Protein 1BXO (pdb70)

Structure (mmCIF, N/CA/C/O backbone):
data_1BXO
#
_entry.id   1BXO
#
_cell.length_a   96.980
_cell.length_b   46.650
_cell.length_c   65.710
_cell.angle_alpha   90.00
_cell.angle_beta   115.57
_cell.angle_gamma   90.00
#
_symmetry.space_group_name_H-M   'C 1 2 1'
#
loop_
_entity.id
_entity.type
_entity.pdbx_description
1 polymer 'PROTEIN (PENICILLOPEPSIN)'
2 non-polymer alpha-D-mannopyranose
3 non-polymer 'SULFATE ION'
4 non-polymer 'METHYL CYCLO[(2S)-2-[[(1R)-1-(N-(L-N-(3-METHYLBUTANOYL)VALYL-L-ASPARTYL)AMINO)-3-METHYLBUTYL]HYDROXYPHOSPHINYLOXY]-3-(3-AMINOMETHYL)PHENYLPROPANOATE'
5 non-polymer GLYCEROL
6 water water
#
loop_
_atom_site.group_PDB
_atom_site.id
_atom_site.type_symbol
_atom_site.label_atom_id
_atom_site.label_alt_id
_atom_site.label_comp_id
_atom_site.label_asym_id
_atom_site.label_entity_id
_atom_site.label_seq_id
_atom_site.pdbx_PDB_ins_code
_atom_site.Cartn_x
_atom_site.Cartn_y
_atom_site.Cartn_z
_atom_site.occupancy
_atom_site.B_iso_or_equiv
_atom_site.auth_seq_id
_atom_site.auth_comp_id
_atom_site.auth_asym_id
_atom_site.auth_atom_id
_atom_site.pdbx_PDB_model_num
ATOM 1 N N A ALA A 1 1 ? 37.571 31.701 0.575 0.51 12.93 1 ALA A N 1
ATOM 2 N N B ALA A 1 1 ? 38.430 24.822 0.206 0.49 23.76 1 ALA A N 1
ATOM 3 C CA A ALA A 1 1 ? 36.928 31.049 1.825 0.51 12.11 1 ALA A CA 1
ATOM 4 C CA B ALA A 1 1 ? 37.122 25.478 0.073 0.49 15.81 1 ALA A CA 1
ATOM 5 C C A ALA A 1 1 ? 36.358 29.677 1.424 0.51 11.89 1 ALA A C 1
ATOM 6 C C B ALA A 1 1 ? 36.585 26.290 1.256 0.49 16.91 1 ALA A C 1
ATOM 7 O O A ALA A 1 1 ? 36.173 29.436 0.207 0.51 15.02 1 ALA A O 1
ATOM 8 O O B ALA A 1 1 ? 36.878 26.089 2.459 0.49 20.20 1 ALA A O 1
ATOM 25 N N A ALA A 1 2 ? 36.119 28.844 2.385 0.51 11.47 2 ALA A N 1
ATOM 26 N N B ALA A 1 2 ? 35.819 27.381 0.954 0.49 13.16 2 ALA A N 1
ATOM 27 C CA A ALA A 1 2 ? 35.645 27.496 2.174 0.51 12.36 2 ALA A CA 1
ATOM 28 C CA B ALA A 1 2 ? 35.225 28.231 1.911 0.49 13.35 2 ALA A CA 1
ATOM 29 C C A ALA A 1 2 ? 34.121 27.488 2.441 0.51 11.44 2 ALA A C 1
ATOM 30 C C B ALA A 1 2 ? 33.839 27.726 2.309 0.49 12.87 2 ALA A C 1
ATOM 31 O O A ALA A 1 2 ? 33.534 28.163 3.266 0.51 12.13 2 ALA A O 1
ATOM 32 O O B ALA A 1 2 ? 33.215 28.327 3.208 0.49 14.03 2 ALA A O 1
ATOM 45 N N . SER A 1 3 ? 33.400 26.636 1.690 1.00 11.95 3 SER A N 1
ATOM 46 C CA . SER A 1 3 ? 32.040 26.144 1.992 1.00 10.82 3 SER A CA 1
ATOM 47 C C . SER A 1 3 ? 31.848 24.805 1.309 1.00 10.52 3 SER A C 1
ATOM 48 O O . SER A 1 3 ? 32.655 24.430 0.438 1.00 11.84 3 SER A O 1
ATOM 55 N N . GLY A 1 4 ? 30.834 24.079 1.676 1.00 10.49 4 GLY A N 1
ATOM 56 C CA . GLY A 1 4 ? 30.512 22.834 0.974 1.00 10.89 4 GLY A CA 1
ATOM 57 C C . GLY A 1 4 ? 29.176 22.263 1.396 1.00 10.26 4 GLY A C 1
ATOM 58 O O . GLY A 1 4 ? 28.605 22.690 2.405 1.00 11.44 4 GLY A O 1
ATOM 62 N N . VAL A 1 5 ? 28.710 21.319 0.615 1.00 11.16 5 VAL A N 1
ATOM 63 C CA . VAL A 1 5 ? 27.479 20.571 0.867 1.00 11.16 5 VAL A CA 1
ATOM 64 C C . VAL A 1 5 ? 27.829 19.129 1.037 1.00 11.15 5 VAL A C 1
ATOM 65 O O . VAL A 1 5 ? 28.385 18.482 0.133 1.00 12.40 5 VAL A O 1
ATOM 78 N N . ALA A 1 6 ? 27.541 18.594 2.223 1.00 11.07 6 ALA A N 1
ATOM 79 C CA . ALA A 1 6 ? 27.673 17.139 2.521 1.00 11.88 6 ALA A CA 1
ATOM 80 C C . ALA A 1 6 ? 26.268 16.510 2.447 1.00 11.65 6 ALA A C 1
ATOM 81 O O . ALA A 1 6 ? 25.348 16.992 3.080 1.00 15.46 6 ALA A O 1
ATOM 88 N N . THR A 1 7 ? 26.148 15.452 1.717 1.00 10.78 7 THR A N 1
ATOM 89 C CA . THR A 1 7 ? 24.840 14.800 1.548 1.00 11.00 7 THR A CA 1
ATOM 90 C C . THR A 1 7 ? 24.630 13.731 2.590 1.00 11.62 7 THR A C 1
ATOM 91 O O . THR A 1 7 ? 25.491 12.795 2.659 1.00 14.35 7 THR A O 1
ATOM 101 N N . ASN A 1 8 ? 23.502 13.773 3.284 1.00 11.01 8 ASN A N 1
ATOM 102 C CA . ASN A 1 8 ? 23.142 12.749 4.254 1.00 11.73 8 ASN A CA 1
ATOM 103 C C . ASN A 1 8 ? 22.057 11.854 3.680 1.00 11.42 8 ASN A C 1
ATOM 104 O O . ASN A 1 8 ? 21.291 12.219 2.777 1.00 11.96 8 ASN A O 1
ATOM 115 N N . THR A 1 9 ? 21.986 10.625 4.252 1.00 11.59 9 THR A N 1
ATOM 116 C CA . THR A 1 9 ? 20.953 9.662 3.833 1.00 11.60 9 THR A CA 1
ATOM 117 C C . THR A 1 9 ? 20.431 8.962 5.091 1.00 10.49 9 THR A C 1
ATOM 118 O O . THR A 1 9 ? 21.255 8.439 5.900 1.00 11.42 9 THR A O 1
ATOM 137 N N . PRO A 1 10 ? 19.112 8.885 5.296 1.00 10.13 10 PRO A N 1
ATOM 138 C CA . PRO A 1 10 ? 18.569 8.131 6.435 1.00 10.16 10 PRO A CA 1
ATOM 139 C C . PRO A 1 10 ? 18.742 6.644 6.214 1.00 10.55 10 PRO A C 1
ATOM 140 O O . PRO A 1 10 ? 18.567 6.159 5.086 1.00 11.96 10 PRO A O 1
ATOM 151 N N . THR A 1 11 ? 18.964 5.897 7.297 1.00 10.92 11 THR A N 1
ATOM 152 C CA . THR A 1 11 ? 18.833 4.430 7.305 1.00 11.54 11 THR A CA 1
ATOM 153 C C . THR A 1 11 ? 17.390 4.035 7.360 1.00 11.69 11 THR A C 1
ATOM 154 O O . THR A 1 11 ? 16.477 4.876 7.359 1.00 11.66 11 THR A O 1
ATOM 165 N N . ALA A 1 12 ? 17.074 2.708 7.469 1.00 13.33 12 ALA A N 1
ATOM 166 C CA . ALA A 1 12 ? 15.690 2.293 7.497 1.00 15.10 12 ALA A CA 1
ATOM 167 C C . ALA A 1 12 ? 14.934 3.014 8.661 1.00 13.30 12 ALA A C 1
ATOM 168 O O . ALA A 1 12 ? 15.464 3.169 9.780 1.00 14.02 12 ALA A O 1
ATOM 175 N N . ASN A 1 13 ? 13.729 3.448 8.379 1.00 14.32 13 ASN A N 1
ATOM 176 C CA . ASN A 1 13 ? 12.870 4.167 9.258 1.00 15.07 13 ASN A CA 1
ATOM 177 C C . ASN A 1 13 ? 13.448 5.486 9.730 1.00 13.15 13 ASN A C 1
ATOM 178 O O . ASN A 1 13 ? 12.899 6.135 10.659 1.00 15.70 13 ASN A O 1
ATOM 189 N N . ASP A 1 14 ? 14.499 6.018 9.075 1.00 11.05 14 ASP A N 1
ATOM 190 C CA . ASP A 1 14 ? 15.165 7.233 9.514 1.00 10.63 14 ASP A CA 1
ATOM 191 C C . ASP A 1 14 ? 15.690 7.089 10.967 1.00 10.11 14 ASP A C 1
ATOM 192 O O . ASP A 1 14 ? 15.720 8.034 11.752 1.00 10.65 14 ASP A O 1
ATOM 201 N N . GLU A 1 15 ? 16.244 5.900 11.265 1.00 10.71 15 GLU A N 1
ATOM 202 C CA . GLU A 1 15 ? 16.810 5.683 12.610 1.00 10.44 15 GLU A CA 1
ATOM 203 C C . GLU A 1 15 ? 18.029 6.564 12.880 1.00 10.21 15 GLU A C 1
ATOM 204 O O . GLU A 1 15 ? 18.234 7.084 13.987 1.00 10.54 15 GLU A O 1
ATOM 216 N N . GLU A 1 16 ? 18.870 6.684 11.849 1.00 10.24 16 GLU A N 1
ATOM 217 C CA . GLU A 1 16 ? 20.051 7.523 11.902 1.00 10.92 16 GLU A CA 1
ATOM 218 C C . GLU A 1 16 ? 20.277 8.070 10.473 1.00 10.02 16 GLU A C 1
ATOM 219 O O . GLU A 1 16 ? 19.699 7.539 9.507 1.00 11.22 16 GLU A O 1
ATOM 240 N N . TYR A 1 17 ? 21.134 9.051 10.374 1.00 10.34 17 TYR A N 1
ATOM 241 C CA . TYR A 1 17 ? 21.503 9.677 9.099 1.00 11.11 17 TYR A CA 1
ATOM 242 C C . TYR A 1 17 ? 23.019 9.525 8.897 1.00 12.54 17 TYR A C 1
ATOM 243 O O . TYR A 1 17 ? 23.785 9.757 9.846 1.00 15.20 17 TYR A O 1
ATOM 261 N N . ILE A 1 18 ? 23.408 9.108 7.734 1.00 11.48 18 ILE A N 1
ATOM 262 C CA . ILE A 1 18 ? 24.809 8.787 7.408 1.00 11.68 18 ILE A CA 1
ATOM 263 C C . ILE A 1 18 ? 25.327 9.712 6.302 1.00 10.33 18 ILE A C 1
ATOM 264 O O . ILE A 1 18 ? 24.600 9.988 5.321 1.00 11.37 18 ILE A O 1
ATOM 280 N N . THR A 1 19 ? 26.570 10.142 6.452 1.00 10.14 19 THR A N 1
ATOM 281 C CA . THR A 1 19 ? 27.218 11.090 5.551 1.00 10.09 19 THR A CA 1
ATOM 282 C C . THR A 1 19 ? 28.640 10.596 5.308 1.00 9.73 19 THR A C 1
ATOM 283 O O . THR A 1 19 ? 29.349 10.274 6.274 1.00 10.28 19 THR A O 1
ATOM 294 N N . PRO A 1 20 ? 29.139 10.578 4.045 1.00 9.84 20 PRO A N 1
ATOM 295 C CA . PRO A 1 20 ? 30.517 10.101 3.802 1.00 9.89 20 PRO A CA 1
ATOM 296 C C . PRO A 1 20 ? 31.541 11.154 4.204 1.00 9.81 20 PRO A C 1
ATOM 297 O O . PRO A 1 20 ? 31.348 12.377 4.007 1.00 11.12 20 PRO A O 1
ATOM 308 N N . VAL A 1 21 ? 32.686 10.683 4.713 1.00 9.20 21 VAL A N 1
ATOM 309 C CA . VAL A 1 21 ? 33.803 11.510 5.185 1.00 9.69 21 VAL A CA 1
ATOM 310 C C . VAL A 1 21 ? 35.089 10.807 4.750 1.00 9.54 21 VAL A C 1
ATOM 311 O O . VAL A 1 21 ? 35.2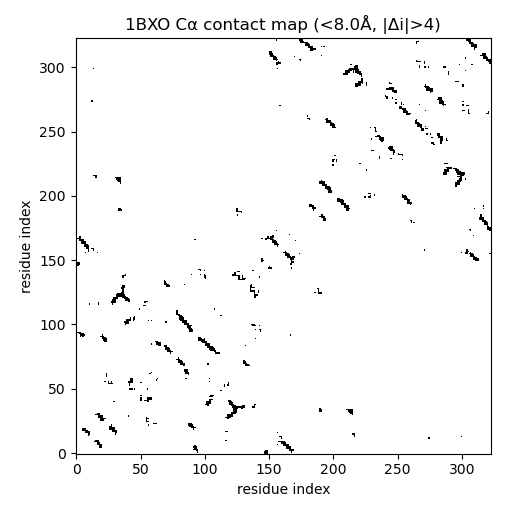33 9.595 4.994 1.00 10.06 21 VAL A O 1
ATOM 324 N N . THR A 1 22 ? 36.015 11.551 4.132 1.00 9.66 22 THR A N 1
ATOM 325 C CA . THR A 1 22 ? 37.285 10.935 3.710 1.00 9.49 22 THR A CA 1
ATOM 326 C C . THR A 1 22 ? 38.367 11.267 4.697 1.00 10.11 22 THR A C 1
ATOM 327 O O . THR A 1 22 ? 38.656 12.459 4.926 1.00 11.70 22 THR A O 1
ATOM 338 N N . ILE A 1 23 ? 38.989 10.233 5.265 1.00 10.55 23 ILE A N 1
ATOM 339 C CA . ILE A 1 23 ? 40.033 10.390 6.320 1.00 11.21 23 ILE A CA 1
ATOM 340 C C . ILE A 1 23 ? 41.287 9.714 5.839 1.00 13.33 23 ILE A C 1
ATOM 341 O O . ILE A 1 23 ? 41.302 8.506 5.585 1.00 14.33 23 ILE A O 1
ATOM 364 N N . GLY A 1 24 ? 42.342 10.504 5.645 1.00 16.18 24 GLY A N 1
ATOM 365 C CA . GLY A 1 24 ? 43.595 9.916 5.144 1.00 20.85 24 GLY A CA 1
ATOM 366 C C . GLY A 1 24 ? 43.374 9.167 3.862 1.00 20.83 24 GLY A C 1
ATOM 367 O O . GLY A 1 24 ? 43.955 8.078 3.659 1.00 23.22 24 GLY A O 1
ATOM 371 N N . GLY A 1 25 ? 42.495 9.662 3.007 1.00 18.74 25 GLY A N 1
ATOM 372 C CA . GLY A 1 25 ? 42.224 8.933 1.780 1.00 20.27 25 GLY A CA 1
ATOM 373 C C . GLY A 1 25 ? 41.207 7.824 1.759 1.00 15.24 25 GLY A C 1
ATOM 374 O O . GLY A 1 25 ? 40.839 7.382 0.658 1.00 17.24 25 GLY A O 1
ATOM 378 N N . THR A 1 26 ? 40.706 7.345 2.898 1.00 13.50 26 THR A N 1
ATOM 379 C CA . THR A 1 26 ? 39.671 6.278 2.998 1.00 12.27 26 THR A CA 1
ATOM 380 C C . THR A 1 26 ? 38.334 6.903 3.302 1.00 10.53 26 THR A C 1
ATOM 381 O O . THR A 1 26 ? 38.229 7.670 4.307 1.00 11.65 26 THR A O 1
ATOM 392 N N . THR A 1 27 ? 37.278 6.575 2.560 1.00 9.68 27 THR A N 1
ATOM 393 C CA . THR A 1 27 ? 35.967 7.138 2.833 1.00 9.20 27 THR A CA 1
ATOM 394 C C . THR A 1 27 ? 35.177 6.201 3.782 1.00 9.32 27 THR A C 1
ATOM 395 O O . THR A 1 27 ? 35.009 4.998 3.518 1.00 10.50 27 THR A O 1
ATOM 406 N N . LEU A 1 28 ? 34.669 6.791 4.879 1.00 9.23 28 LEU A N 1
ATOM 407 C CA . LEU A 1 28 ? 33.849 6.137 5.895 1.00 9.44 28 LEU A CA 1
ATOM 408 C C . LEU A 1 28 ? 32.472 6.790 5.898 1.00 9.44 28 LEU A C 1
ATOM 409 O O . LEU A 1 28 ? 32.351 7.986 5.653 1.00 10.84 28 LEU A O 1
ATOM 438 N N . ASN A 1 29 ? 31.436 6.000 6.260 1.00 9.50 29 ASN A N 1
ATOM 439 C CA . ASN A 1 29 ? 30.097 6.523 6.387 1.00 9.57 29 ASN A CA 1
ATOM 440 C C . ASN A 1 29 ? 29.826 6.855 7.865 1.00 9.11 29 ASN A C 1
ATOM 441 O O . ASN A 1 29 ? 29.663 5.913 8.673 1.00 10.86 29 ASN A O 1
ATOM 452 N N . LEU A 1 30 ? 29.773 8.116 8.242 1.00 9.28 30 LEU A N 1
ATOM 453 C CA . LEU A 1 30 ? 29.693 8.526 9.651 1.00 8.98 30 LEU A CA 1
ATOM 454 C C . LEU A 1 30 ? 28.319 9.122 9.964 1.00 9.11 30 LEU A C 1
ATOM 455 O O . LEU A 1 30 ? 27.628 9.728 9.139 1.00 10.03 30 LEU A O 1
ATOM 471 N N . ASN A 1 31 ? 27.940 9.022 11.257 1.00 9.16 31 ASN A N 1
ATOM 472 C CA . ASN A 1 31 ? 26.740 9.610 11.809 1.00 9.12 31 ASN A CA 1
ATOM 473 C C . ASN A 1 31 ? 27.066 11.002 12.352 1.00 8.83 31 ASN A C 1
ATOM 474 O O . ASN A 1 31 ? 27.793 11.113 13.374 1.00 9.93 31 ASN A O 1
ATOM 485 N N . PHE A 1 32 ? 26.633 12.081 11.686 1.00 9.24 32 PHE A N 1
ATOM 486 C CA . PHE A 1 32 ? 26.888 13.440 12.118 1.00 9.10 32 PHE A CA 1
ATOM 487 C C . PHE A 1 32 ? 25.989 13.780 13.310 1.00 9.27 32 PHE A C 1
ATOM 488 O O . PHE A 1 32 ? 24.746 13.644 13.208 1.00 10.14 32 PHE A O 1
ATOM 505 N N . ASP A 1 33 ? 26.605 14.208 14.416 1.00 8.86 33 ASP A N 1
ATOM 506 C CA . ASP A 1 33 ? 25.880 14.224 15.692 1.00 8.42 33 ASP A CA 1
ATOM 507 C C . ASP A 1 33 ? 26.075 15.589 16.407 1.00 8.13 33 ASP A C 1
ATOM 508 O O . ASP A 1 33 ? 27.120 15.806 17.045 1.00 8.63 33 ASP A O 1
ATOM 517 N N . THR A 1 34 ? 25.064 16.466 16.327 1.00 8.35 34 THR A N 1
ATOM 518 C CA . THR A 1 34 ? 25.147 17.770 17.022 1.00 8.28 34 THR A CA 1
ATOM 519 C C . THR A 1 34 ? 25.011 17.663 18.546 1.00 8.59 34 THR A C 1
ATOM 520 O O . THR A 1 34 ? 25.173 18.709 19.217 1.00 9.00 34 THR A O 1
ATOM 531 N N . GLY A 1 35 ? 24.771 16.459 19.087 1.00 8.44 35 GLY A N 1
ATOM 532 C CA . GLY A 1 35 ? 24.730 16.202 20.510 1.00 8.79 35 GLY A CA 1
ATOM 533 C C . GLY A 1 35 ? 26.025 15.705 21.158 1.00 8.52 35 GLY A C 1
ATOM 534 O O . GLY A 1 35 ? 26.023 15.445 22.374 1.00 9.63 35 GLY A O 1
ATOM 538 N N . SER A 1 36 ? 27.123 15.554 20.389 1.00 8.50 36 SER A N 1
ATOM 539 C CA . SER A 1 36 ? 28.384 15.164 20.992 1.00 8.51 36 SER A CA 1
ATOM 540 C C . SER A 1 36 ? 29.505 15.804 20.188 1.00 8.14 36 SER A C 1
ATOM 541 O O . SER A 1 36 ? 29.301 16.388 19.114 1.00 8.62 36 SER A O 1
ATOM 549 N N . ALA A 1 37 ? 30.753 15.723 20.711 1.00 8.40 37 ALA A N 1
ATOM 550 C CA . ALA A 1 37 ? 31.879 16.489 20.170 1.00 8.52 37 ALA A CA 1
ATOM 551 C C . ALA A 1 37 ? 33.094 15.626 19.828 1.00 8.27 37 ALA A C 1
ATOM 552 O O . ALA A 1 37 ? 34.208 16.166 19.731 1.00 9.27 37 ALA A O 1
ATOM 559 N N . ASP A 1 38 ? 32.894 14.342 19.583 1.00 8.87 38 ASP A N 1
ATOM 560 C CA . ASP A 1 38 ? 33.971 13.421 19.235 1.00 8.91 38 ASP A CA 1
ATOM 561 C C . ASP A 1 38 ? 33.819 12.920 17.792 1.00 8.77 38 ASP A C 1
ATOM 562 O O . ASP A 1 38 ? 32.687 12.544 17.390 1.00 9.72 38 ASP A O 1
ATOM 571 N N . LEU A 1 39 ? 34.897 12.899 17.049 1.00 9.04 39 LEU A N 1
ATOM 572 C CA . LEU A 1 39 ? 34.998 12.284 15.720 1.00 8.82 39 LEU A CA 1
ATOM 573 C C . LEU A 1 39 ? 35.739 10.960 15.961 1.00 8.43 39 LEU A C 1
ATOM 574 O O . LEU A 1 39 ? 36.957 10.962 16.157 1.00 9.44 39 LEU A O 1
ATOM 590 N N . TRP A 1 40 ? 34.966 9.874 16.019 1.00 8.62 40 TRP A N 1
ATOM 591 C CA . TRP A 1 40 ? 35.556 8.560 16.276 1.00 8.77 40 TRP A CA 1
ATOM 592 C C . TRP A 1 40 ? 35.165 7.610 15.159 1.00 8.58 40 TRP A C 1
ATOM 593 O O . TRP A 1 40 ? 34.074 7.721 14.554 1.00 9.21 40 TRP A O 1
ATOM 614 N N . VAL A 1 41 ? 36.082 6.670 14.873 1.00 8.71 41 VAL A N 1
ATOM 615 C CA . VAL A 1 41 ? 35.962 5.779 13.725 1.00 8.99 41 VAL A CA 1
ATOM 616 C C . VAL A 1 41 ? 36.301 4.349 14.090 1.00 8.81 41 VAL A C 1
ATOM 617 O O . VAL A 1 41 ? 37.209 4.048 14.878 1.00 9.34 41 VAL A O 1
ATOM 630 N N . PHE A 1 42 ? 35.581 3.409 13.428 1.00 9.30 42 PHE A N 1
ATOM 631 C CA . PHE A 1 42 ? 36.051 2.027 13.400 1.00 9.45 42 PHE A CA 1
ATOM 632 C C . PHE A 1 42 ? 37.464 2.019 12.831 1.00 9.62 42 PHE A C 1
ATOM 633 O O . PHE A 1 42 ? 37.767 2.787 11.880 1.00 10.41 42 PHE A O 1
ATOM 650 N N . SER A 1 43 ? 38.342 1.166 13.382 1.00 10.05 43 SER A N 1
ATOM 651 C CA . SER A 1 43 ? 39.770 1.198 12.999 1.00 10.36 43 SER A CA 1
ATOM 652 C C . SER A 1 43 ? 40.362 -0.196 12.971 1.00 10.25 43 SER A C 1
ATOM 653 O O . SER A 1 43 ? 39.759 -1.168 13.481 1.00 10.87 43 SER A O 1
ATOM 661 N N . THR A 1 44 ? 41.569 -0.281 12.457 1.00 10.56 44 THR A N 1
ATOM 662 C CA . THR A 1 44 ? 42.364 -1.512 12.454 1.00 11.75 44 THR A CA 1
ATOM 663 C C . THR A 1 44 ? 42.854 -1.926 13.845 1.00 11.27 44 THR A C 1
ATOM 664 O O . THR A 1 44 ? 43.451 -3.031 13.969 1.00 12.55 44 THR A O 1
ATOM 675 N N . GLU A 1 45 ? 42.627 -1.189 14.868 1.00 10.50 45 GLU A N 1
ATOM 676 C CA . GLU A 1 45 ? 42.889 -1.520 16.263 1.00 10.57 45 GLU A CA 1
ATOM 677 C C . GLU A 1 45 ? 41.766 -2.292 16.893 1.00 10.26 45 GLU A C 1
ATOM 678 O O . GLU A 1 45 ? 41.940 -2.812 18.022 1.00 12.28 45 GLU A O 1
ATOM 690 N N . LEU A 1 46 ? 40.601 -2.422 16.238 1.00 10.29 46 LEU A N 1
ATOM 691 C CA . LEU A 1 46 ? 39.518 -3.301 16.696 1.00 10.53 46 LEU A CA 1
ATOM 692 C C . LEU A 1 46 ? 39.908 -4.793 16.385 1.00 12.03 46 LEU A C 1
ATOM 693 O O . LEU A 1 46 ? 40.613 -5.029 15.364 1.00 12.29 46 LEU A O 1
ATOM 709 N N . PRO A 1 47 ? 39.360 -5.723 17.102 1.00 12.98 47 PRO A N 1
ATOM 710 C CA . PRO A 1 47 ? 39.468 -7.134 16.649 1.00 14.83 47 PRO A CA 1
ATOM 711 C C . PRO A 1 47 ? 38.933 -7.270 15.232 1.00 13.63 47 PRO A C 1
ATOM 712 O O . PRO A 1 47 ? 37.953 -6.604 14.829 1.00 12.81 47 PRO A O 1
ATOM 723 N N . ALA A 1 48 ? 39.561 -8.149 14.431 1.00 14.59 48 ALA A N 1
ATOM 724 C CA . ALA A 1 48 ? 39.187 -8.323 13.062 1.00 15.42 48 ALA A CA 1
ATOM 725 C C . ALA A 1 48 ? 37.694 -8.642 12.868 1.00 13.56 48 ALA A C 1
ATOM 726 O O . ALA A 1 48 ? 37.032 -8.162 11.953 1.00 14.68 48 ALA A O 1
ATOM 733 N N . SER A 1 49 ? 37.130 -9.441 13.795 1.00 13.99 49 SER A N 1
ATOM 734 C CA . SER A 1 49 ? 35.724 -9.812 13.636 1.00 14.75 49 SER A CA 1
ATOM 735 C C . SER A 1 49 ? 34.794 -8.604 13.725 1.00 14.78 49 SER A C 1
ATOM 736 O O . SER A 1 49 ? 33.683 -8.619 13.180 1.00 16.73 49 SER A O 1
ATOM 744 N N . GLN A 1 50 ? 35.203 -7.564 14.478 1.00 12.90 50 GLN A N 1
ATOM 745 C CA . GLN A 1 50 ? 34.393 -6.343 14.645 1.00 13.10 50 GLN A CA 1
ATOM 746 C C . GLN A 1 50 ? 34.581 -5.370 13.506 1.00 13.60 50 GLN A C 1
ATOM 747 O O . GLN A 1 50 ? 33.763 -4.469 13.343 1.00 15.35 50 GLN A O 1
ATOM 761 N N . GLN A 1 51 ? 35.589 -5.505 12.679 1.00 13.63 51 GLN A N 1
ATOM 762 C CA . GLN A 1 51 ? 35.860 -4.717 11.489 1.00 13.93 51 GLN A CA 1
ATOM 763 C C . GLN A 1 51 ? 34.908 -5.133 10.346 1.00 14.88 51 GLN A C 1
ATOM 764 O O . GLN A 1 51 ? 34.663 -4.368 9.426 1.00 15.36 51 GLN A O 1
ATOM 778 N N . SER A 1 52 ? 34.489 -6.382 10.331 1.00 17.87 52 SER A N 1
ATOM 779 C CA . SER A 1 52 ? 33.645 -6.913 9.211 1.00 20.14 52 SER A CA 1
ATOM 780 C C . SER A 1 52 ? 32.383 -6.106 9.049 1.00 19.96 52 SER A C 1
ATOM 781 O O . SER A 1 52 ? 31.696 -5.693 9.995 1.00 19.92 52 SER A O 1
ATOM 794 N N . GLY A 1 53 ? 31.999 -5.821 7.813 1.00 20.15 53 GLY A N 1
ATOM 795 C CA . GLY A 1 53 ? 30.813 -5.020 7.454 1.00 21.37 53 GLY A CA 1
ATOM 796 C C . GLY A 1 53 ? 31.040 -3.524 7.526 1.00 18.20 53 GLY A C 1
ATOM 797 O O . GLY A 1 53 ? 30.097 -2.774 7.291 1.00 21.29 53 GLY A O 1
ATOM 801 N N . HIS A 1 54 ? 32.302 -3.096 7.806 1.00 14.51 54 HIS A N 1
ATOM 802 C CA . HIS A 1 54 ? 32.632 -1.671 7.922 1.00 12.48 54 HIS A CA 1
ATOM 803 C C . HIS A 1 54 ? 33.741 -1.288 6.997 1.00 12.09 54 HIS A C 1
ATOM 804 O O . HIS A 1 54 ? 34.627 -2.103 6.654 1.00 14.53 54 HIS A O 1
ATOM 818 N N . SER A 1 55 ? 33.800 0.012 6.677 1.00 11.67 55 SER A N 1
ATOM 819 C CA . SER A 1 55 ? 35.032 0.644 6.245 1.00 11.23 55 SER A CA 1
ATOM 820 C C . SER A 1 55 ? 35.774 1.070 7.519 1.00 10.90 55 SER A C 1
ATOM 821 O O . SER A 1 55 ? 35.137 1.545 8.475 1.00 12.32 55 SER A O 1
ATOM 829 N N . VAL A 1 56 ? 37.088 0.902 7.520 1.00 11.63 56 VAL A N 1
ATOM 830 C CA . VAL A 1 56 ? 37.859 1.148 8.745 1.00 11.72 56 VAL A CA 1
ATOM 831 C C . VAL A 1 56 ? 39.042 2.069 8.438 1.00 11.06 56 VAL A C 1
ATOM 832 O O . VAL A 1 56 ? 39.677 2.055 7.373 1.00 13.17 56 VAL A O 1
ATOM 845 N N . TYR A 1 57 ? 39.374 2.872 9.448 1.00 10.87 57 TYR A N 1
ATOM 846 C CA . TYR A 1 57 ? 40.538 3.739 9.433 1.00 10.50 57 TYR A CA 1
ATOM 847 C C . TYR A 1 57 ? 41.787 2.942 9.804 1.00 10.53 57 TYR A C 1
ATOM 848 O O . TYR A 1 57 ? 41.805 2.231 10.813 1.00 11.49 57 TYR A O 1
ATOM 866 N N . ASN A 1 58 ? 42.875 3.089 9.003 1.00 11.85 58 ASN A N 1
ATOM 867 C CA . ASN A 1 58 ? 44.184 2.509 9.266 1.00 13.49 58 ASN A CA 1
ATOM 868 C C . ASN A 1 58 ? 45.121 3.634 9.618 1.00 13.02 58 ASN A C 1
ATOM 869 O O . ASN A 1 58 ? 45.718 4.270 8.769 1.00 15.27 58 ASN A O 1
ATOM 880 N N . PRO A 1 59 ? 45.326 3.868 10.921 1.00 13.56 59 PRO A N 1
ATOM 881 C CA . PRO A 1 59 ? 46.143 5.008 11.328 1.00 14.39 59 PRO A CA 1
ATOM 882 C C . PRO A 1 59 ? 47.574 4.880 10.900 1.00 15.62 59 PRO A C 1
ATOM 883 O O . PRO A 1 59 ? 48.291 5.922 10.755 1.00 17.53 59 PRO A O 1
ATOM 894 N N . SER A 1 60 ? 48.127 3.670 10.764 1.00 17.51 60 SER A N 1
ATOM 895 C CA . SER A 1 60 ? 49.508 3.432 10.464 1.00 20.79 60 SER A CA 1
ATOM 896 C C . SER A 1 60 ? 49.844 4.071 9.106 1.00 19.34 60 SER A C 1
ATOM 897 O O . SER A 1 60 ? 50.998 4.487 8.860 1.00 28.18 60 SER A O 1
ATOM 910 N N . ALA A 1 61 ? 48.858 4.083 8.177 1.00 19.66 61 ALA A N 1
ATOM 911 C CA . ALA A 1 61 ? 49.131 4.553 6.865 1.00 22.22 61 ALA A CA 1
ATOM 912 C C . ALA A 1 61 ? 49.341 6.015 6.746 1.00 22.19 61 ALA A C 1
ATOM 913 O O . ALA A 1 61 ? 50.238 6.466 6.002 1.00 25.27 61 ALA A O 1
ATOM 920 N N . THR A 1 62 ? 48.517 6.833 7.442 1.00 18.20 62 THR A N 1
ATOM 921 C CA . THR A 1 62 ? 48.550 8.284 7.261 1.00 16.83 62 THR A CA 1
ATOM 922 C C . THR A 1 62 ? 48.425 9.135 8.555 1.00 14.90 62 THR A C 1
ATOM 923 O O . THR A 1 62 ? 48.580 10.338 8.442 1.00 16.72 62 THR A O 1
ATOM 934 N N . GLY A 1 63 ? 48.149 8.592 9.650 1.00 14.26 63 GLY A N 1
ATOM 935 C CA . GLY A 1 63 ? 47.885 9.332 10.851 1.00 14.49 63 GLY A CA 1
ATOM 936 C C . GLY A 1 63 ? 49.138 9.621 11.627 1.00 12.94 63 GLY A C 1
ATOM 937 O O . GLY A 1 63 ? 50.156 8.907 11.561 1.00 16.42 63 GLY A O 1
ATOM 941 N N . LYS A 1 64 ? 49.096 10.653 12.462 1.00 12.09 64 LYS A N 1
ATOM 942 C CA . LYS A 1 64 ? 50.190 11.023 13.406 1.00 12.98 64 LYS 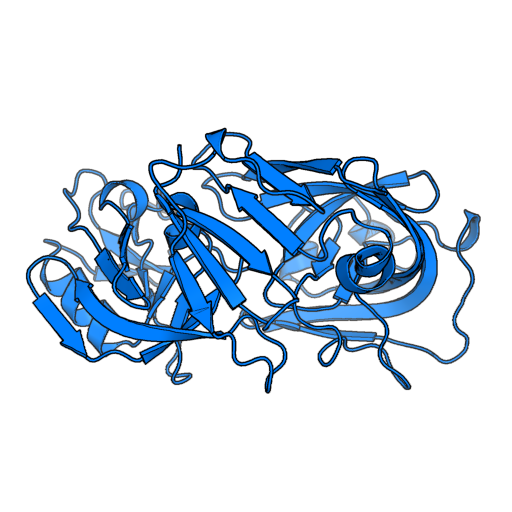A CA 1
ATOM 943 C C . LYS A 1 64 ? 49.641 10.899 14.827 1.00 12.77 64 LYS A C 1
ATOM 944 O O . LYS A 1 64 ? 48.746 11.606 15.250 1.00 13.04 64 LYS A O 1
ATOM 963 N N . GLU A 1 65 ? 50.239 9.976 15.610 1.00 14.10 65 GLU A N 1
ATOM 964 C CA . GLU A 1 65 ? 49.774 9.762 16.935 1.00 15.85 65 GLU A CA 1
ATOM 965 C C . GLU A 1 65 ? 49.895 10.954 17.793 1.00 18.03 65 GLU A C 1
ATOM 966 O O . GLU A 1 65 ? 50.870 11.783 17.691 1.00 24.00 65 GLU A O 1
ATOM 984 N N . LEU A 1 66 ? 48.929 11.084 18.737 1.00 18.43 66 LEU A N 1
ATOM 985 C CA . LEU A 1 66 ? 49.161 11.940 19.958 1.00 20.86 66 LEU A CA 1
ATOM 986 C C . LEU A 1 66 ? 49.583 11.082 21.085 1.00 22.42 66 LEU A C 1
ATOM 987 O O . LEU A 1 66 ? 48.745 10.445 21.654 1.00 18.59 66 LEU A O 1
ATOM 1003 N N . SER A 1 67 ? 50.936 10.872 21.404 1.00 26.19 67 SER A N 1
ATOM 1004 C CA . SER A 1 67 ? 51.370 9.981 22.322 1.00 30.05 67 SER A CA 1
ATOM 1005 C C . SER A 1 67 ? 50.825 10.386 23.664 1.00 21.49 67 SER A C 1
ATOM 1006 O O . SER A 1 67 ? 50.815 11.528 24.178 1.00 18.61 67 SER A O 1
ATOM 1019 N N . GLY A 1 68 ? 50.317 9.376 24.354 1.00 22.61 68 GLY A N 1
ATOM 1020 C CA . GLY A 1 68 ? 49.789 9.486 25.632 1.00 18.98 68 GLY A CA 1
ATOM 1021 C C . GLY A 1 68 ? 48.321 9.851 25.708 1.00 16.44 68 GLY A C 1
ATOM 1022 O O . GLY A 1 68 ? 47.765 9.999 26.783 1.00 17.25 68 GLY A O 1
ATOM 1026 N N . TYR A 1 69 ? 47.682 10.115 24.526 1.00 14.55 69 TYR A N 1
ATOM 1027 C CA . TYR A 1 69 ? 46.307 10.611 24.501 1.00 12.11 69 TYR A CA 1
ATOM 1028 C C . TYR A 1 69 ? 45.332 9.433 24.265 1.00 12.67 69 TYR A C 1
ATOM 1029 O O . TYR A 1 69 ? 45.619 8.469 23.529 1.00 15.98 69 TYR A O 1
ATOM 1047 N N . THR A 1 70 ? 44.184 9.530 24.865 1.00 10.81 70 THR A N 1
ATOM 1048 C CA . THR A 1 70 ? 43.130 8.524 24.761 1.00 10.76 70 THR A CA 1
ATOM 1049 C C . THR A 1 70 ? 41.783 9.202 24.670 1.00 9.69 70 THR A C 1
ATOM 1050 O O . THR A 1 70 ? 41.650 10.434 24.865 1.00 11.39 70 THR A O 1
ATOM 1061 N N . TRP A 1 71 ? 40.712 8.427 24.426 1.00 9.64 71 TRP A N 1
ATOM 1062 C CA . TRP A 1 71 ? 39.361 8.951 24.465 1.00 9.62 71 TRP A CA 1
ATOM 1063 C C . TRP A 1 71 ? 38.439 7.812 24.943 1.00 9.61 71 TRP A C 1
ATOM 1064 O O . TRP A 1 71 ? 38.717 6.618 24.785 1.00 10.05 71 TRP A O 1
ATOM 1085 N N . SER A 1 72 ? 37.297 8.228 25.503 1.00 10.25 72 SER A N 1
ATOM 1086 C CA . SER A 1 72 ? 36.281 7.292 25.997 1.00 10.45 72 SER A CA 1
ATOM 1087 C C . SER A 1 72 ? 34.956 8.053 26.121 1.00 10.48 72 SER A C 1
ATOM 1088 O O . SER A 1 72 ? 34.927 9.068 26.866 1.00 12.40 72 SER A O 1
ATOM 1096 N N . ILE A 1 73 ? 33.940 7.612 25.452 1.00 9.91 73 ILE A N 1
ATOM 1097 C CA . ILE A 1 73 ? 32.658 8.317 25.398 1.00 10.12 73 ILE A CA 1
ATOM 1098 C C . ILE A 1 73 ? 31.538 7.389 25.735 1.00 9.89 73 ILE A C 1
ATOM 1099 O O . ILE A 1 73 ? 31.559 6.174 25.425 1.00 11.63 73 ILE A O 1
ATOM 1115 N N . SER A 1 74 ? 30.486 7.917 26.356 1.00 10.68 74 SER A N 1
ATOM 1116 C CA . SER A 1 74 ? 29.265 7.242 26.716 1.00 11.07 74 SER A CA 1
ATOM 1117 C C . SER A 1 74 ? 28.078 8.081 26.292 1.00 10.61 74 SER A C 1
ATOM 1118 O O . SER A 1 74 ? 28.112 9.319 26.411 1.00 14.29 74 SER A O 1
ATOM 1131 N N . TYR A 1 75 ? 27.046 7.442 25.794 1.00 9.90 75 TYR A N 1
ATOM 1132 C CA . TYR A 1 75 ? 25.855 8.117 25.235 1.00 9.72 75 TYR A CA 1
ATOM 1133 C C . TYR A 1 75 ? 24.616 7.804 26.018 1.00 9.68 75 TYR A C 1
ATOM 1134 O O . TYR A 1 75 ? 24.529 6.876 26.838 1.00 11.37 75 TYR A O 1
ATOM 1152 N N . GLY A 1 76 ? 23.536 8.570 25.737 1.00 10.29 76 GLY A N 1
ATOM 1153 C CA . GLY A 1 76 ? 22.305 8.467 26.491 1.00 11.28 76 GLY A CA 1
ATOM 1154 C C . GLY A 1 76 ? 21.618 7.120 26.468 1.00 10.69 76 GLY A C 1
ATOM 1155 O O . GLY A 1 76 ? 21.012 6.726 27.451 1.00 13.19 76 GLY A O 1
ATOM 1159 N N . ASP A 1 77 ? 21.748 6.375 25.335 1.00 10.89 77 ASP A N 1
ATOM 1160 C CA . ASP A 1 77 ? 21.209 5.002 25.238 1.00 11.86 77 ASP A CA 1
ATOM 1161 C C . ASP A 1 77 ? 22.104 3.945 25.868 1.00 11.85 77 ASP A C 1
ATOM 1162 O O . ASP A 1 77 ? 21.801 2.749 25.742 1.00 14.25 77 ASP A O 1
ATOM 1171 N N . GLY A 1 78 ? 23.152 4.354 26.566 1.00 11.26 78 GLY A N 1
ATOM 1172 C CA . GLY A 1 78 ? 24.062 3.404 27.225 1.00 12.31 78 GLY A CA 1
ATOM 1173 C C . GLY A 1 78 ? 25.147 2.863 26.352 1.00 11.49 78 GLY A C 1
ATOM 1174 O O . GLY A 1 78 ? 25.974 2.064 26.857 1.00 14.44 78 GLY A O 1
ATOM 1178 N N . SER A 1 79 ? 25.204 3.225 25.084 1.00 10.60 79 SER A N 1
ATOM 1179 C CA . SER A 1 79 ? 26.289 2.797 24.226 1.00 10.53 79 SER A CA 1
ATOM 1180 C C . SER A 1 79 ? 27.571 3.535 24.564 1.00 9.87 79 SER A C 1
ATOM 1181 O O . SER A 1 79 ? 27.563 4.605 25.250 1.00 10.63 79 SER A O 1
ATOM 1189 N N . SER A 1 80 ? 28.706 3.006 24.115 1.00 10.22 80 SER A N 1
ATOM 1190 C CA . SER A 1 80 ? 30.014 3.574 24.474 1.00 10.19 80 SER A CA 1
ATOM 1191 C C . SER A 1 80 ? 31.053 3.099 23.464 1.00 10.25 80 SER A C 1
ATOM 1192 O O . SER A 1 80 ? 30.886 2.097 22.760 1.00 10.99 80 SER A O 1
ATOM 1200 N N . ALA A 1 81 ? 32.205 3.818 23.468 1.00 9.72 81 ALA A N 1
ATOM 1201 C CA . ALA A 1 81 ? 33.364 3.445 22.662 1.00 9.63 81 ALA A CA 1
ATOM 1202 C C . ALA A 1 81 ? 34.604 4.120 23.250 1.00 9.41 81 ALA A C 1
ATOM 1203 O O . ALA A 1 81 ? 34.465 5.120 23.984 1.00 10.10 81 ALA A O 1
ATOM 1210 N N . SER A 1 82 ? 35.786 3.593 22.950 1.00 9.40 82 SER A N 1
ATOM 1211 C CA . SER A 1 82 ? 37.034 4.177 23.443 1.00 9.54 82 SER A CA 1
ATOM 1212 C C . SER A 1 82 ? 38.189 3.776 22.576 1.00 9.05 82 SER A C 1
ATOM 1213 O O . SER A 1 82 ? 38.136 2.816 21.783 1.00 9.74 82 SER A O 1
ATOM 1221 N N . GLY A 1 83 ? 39.322 4.490 22.736 1.00 9.26 83 GLY A N 1
ATOM 1222 C CA . GLY A 1 83 ? 40.529 4.171 21.985 1.00 9.22 83 GLY A CA 1
ATOM 1223 C C . GLY A 1 83 ? 41.610 5.229 22.144 1.00 9.15 83 GLY A C 1
ATOM 1224 O O . GLY A 1 83 ? 41.768 5.847 23.231 1.00 9.42 83 GLY A O 1
ATOM 1228 N N . ASN A 1 84 ? 42.387 5.413 21.100 1.00 9.30 84 ASN A N 1
ATOM 1229 C CA . ASN A 1 84 ? 43.523 6.329 21.072 1.00 9.33 84 ASN A CA 1
ATOM 1230 C C . ASN A 1 84 ? 43.351 7.353 19.910 1.00 9.10 84 ASN A C 1
ATOM 1231 O O . ASN A 1 84 ? 42.288 7.376 19.262 1.00 9.20 84 ASN A O 1
ATOM 1242 N N . VAL A 1 85 ? 44.326 8.242 19.732 1.00 9.30 85 VAL A N 1
ATOM 1243 C CA . VAL A 1 85 ? 44.103 9.476 18.948 1.00 9.44 85 VAL A CA 1
ATOM 1244 C C . VAL A 1 85 ? 45.233 9.699 17.965 1.00 9.40 85 VAL A C 1
ATOM 1245 O O . VAL A 1 85 ? 46.425 9.673 18.351 1.00 10.20 85 VAL A O 1
ATOM 1258 N N . PHE A 1 86 ? 44.872 10.048 16.724 1.00 9.90 86 PHE A N 1
ATOM 1259 C CA . PHE A 1 86 ? 45.782 10.398 15.663 1.00 10.05 86 PHE A CA 1
ATOM 1260 C C . PHE A 1 86 ? 45.321 11.682 14.989 1.00 10.66 86 PHE A C 1
ATOM 1261 O O . PHE A 1 86 ? 44.123 11.886 14.879 1.00 17.37 86 PHE A O 1
ATOM 1278 N N . THR A 1 87 ? 46.201 12.516 14.490 1.00 10.02 87 THR A N 1
ATOM 1279 C CA . THR A 1 87 ? 45.744 13.590 13.604 1.00 10.15 87 THR A CA 1
ATOM 1280 C C . THR A 1 87 ? 45.909 13.173 12.130 1.00 10.12 87 THR A C 1
ATOM 1281 O O . THR A 1 87 ? 46.809 12.402 11.770 1.00 11.33 87 THR A O 1
ATOM 1292 N N . ASP A 1 88 ? 45.001 13.671 11.298 1.00 9.77 88 ASP A N 1
ATOM 1293 C CA . ASP A 1 88 ? 44.976 13.293 9.884 1.00 10.26 88 ASP A CA 1
ATOM 1294 C C . ASP A 1 88 ? 44.152 14.343 9.122 1.00 9.94 88 ASP A C 1
ATOM 1295 O O . ASP A 1 88 ? 43.550 15.257 9.684 1.00 11.13 88 ASP A O 1
ATOM 1304 N N . SER A 1 89 ? 44.125 14.180 7.777 1.00 10.35 89 SER A N 1
ATOM 1305 C CA . SER A 1 89 ? 43.277 14.987 6.918 1.00 10.60 89 SER A CA 1
ATOM 1306 C C . SER A 1 89 ? 41.881 14.408 6.881 1.00 10.55 89 SER A C 1
ATOM 1307 O O . SER A 1 89 ? 41.690 13.212 6.683 1.00 13.85 89 SER A O 1
ATOM 1325 N N . VAL A 1 90 ? 40.877 15.276 7.092 1.00 10.11 90 VAL A N 1
ATOM 1326 C CA . VAL A 1 90 ? 39.461 14.870 7.145 1.00 9.76 90 VAL A CA 1
ATOM 1327 C C . VAL A 1 90 ? 38.693 15.796 6.214 1.00 9.90 90 VAL A C 1
ATOM 1328 O O . VAL A 1 90 ? 38.702 17.032 6.396 1.00 11.05 90 VAL A O 1
ATOM 1341 N N . THR A 1 91 ? 37.991 15.212 5.201 1.00 9.70 91 THR A N 1
ATOM 1342 C CA . THR A 1 91 ? 37.269 16.015 4.192 1.00 9.96 91 THR A CA 1
ATOM 1343 C C . THR A 1 91 ? 35.767 15.649 4.254 1.00 9.68 91 THR A C 1
ATOM 1344 O O . THR A 1 91 ? 35.377 14.479 4.187 1.00 10.16 91 THR A O 1
ATOM 1355 N N . VAL A 1 92 ? 34.952 16.700 4.350 1.00 9.74 92 VAL A N 1
ATOM 1356 C CA . VAL A 1 92 ? 33.494 16.638 4.459 1.00 10.02 92 VAL A CA 1
ATOM 1357 C C . VAL A 1 92 ? 32.933 17.614 3.421 1.00 10.35 92 VAL A C 1
ATOM 1358 O O . VAL A 1 92 ? 33.268 18.832 3.493 1.00 10.68 92 VAL A O 1
ATOM 1371 N N . GLY A 1 93 ? 32.097 17.143 2.474 1.00 11.12 93 GLY A N 1
ATOM 1372 C CA . GLY A 1 93 ? 31.526 18.095 1.502 1.00 12.48 93 GLY A CA 1
ATOM 1373 C C . GLY A 1 93 ? 32.530 18.907 0.753 1.00 11.58 93 GLY A C 1
ATOM 1374 O O . GLY A 1 93 ? 32.262 20.068 0.399 1.00 12.99 93 GLY A O 1
ATOM 1378 N N . GLY A 1 94 ? 33.725 18.358 0.515 1.00 11.61 94 GLY A N 1
ATOM 1379 C CA . GLY A 1 94 ? 34.797 19.076 -0.174 1.00 12.22 94 GLY A CA 1
ATOM 1380 C C . GLY A 1 94 ? 35.623 20.009 0.688 1.00 12.38 94 GLY A C 1
ATOM 1381 O O . GLY A 1 94 ? 36.559 20.670 0.151 1.00 14.88 94 GLY A O 1
ATOM 1385 N N . VAL A 1 95 ? 35.288 20.157 1.952 1.00 11.38 95 VAL A N 1
ATOM 1386 C CA . VAL A 1 95 ? 36.005 21.043 2.898 1.00 11.30 95 VAL A CA 1
ATOM 1387 C C . VAL A 1 95 ? 36.985 20.154 3.691 1.00 10.86 95 VAL A C 1
ATOM 1388 O O . VAL A 1 95 ? 36.548 19.189 4.350 1.00 11.01 95 VAL A O 1
ATOM 1401 N N . THR A 1 96 ? 38.275 20.468 3.657 1.00 12.23 96 THR A N 1
ATOM 1402 C CA . THR A 1 96 ? 39.312 19.695 4.358 1.00 12.64 96 THR A CA 1
ATOM 1403 C C . THR A 1 96 ? 39.792 20.375 5.624 1.00 12.91 96 THR A C 1
ATOM 1404 O O . THR A 1 96 ? 40.209 21.551 5.660 1.00 14.83 96 THR A O 1
ATOM 1415 N N . ALA A 1 97 ? 39.775 19.593 6.703 1.00 12.88 97 ALA A N 1
ATOM 1416 C CA . ALA A 1 97 ? 40.424 19.913 7.969 1.00 13.54 97 ALA A CA 1
ATOM 1417 C C . ALA A 1 97 ? 41.759 19.209 7.983 1.00 12.73 97 ALA A C 1
ATOM 1418 O O . ALA A 1 97 ? 41.847 17.945 7.998 1.00 14.48 97 ALA A O 1
ATOM 1425 N N . HIS A 1 98 ? 42.835 19.966 8.042 1.00 14.15 98 HIS A N 1
ATOM 1426 C CA . HIS A 1 98 ? 44.156 19.411 8.155 1.00 13.65 98 HIS A CA 1
ATOM 1427 C C . HIS A 1 98 ? 44.533 19.282 9.646 1.00 12.48 98 HIS A C 1
ATOM 1428 O O . HIS A 1 98 ? 44.161 20.176 10.444 1.00 14.26 98 HIS A O 1
ATOM 1453 N N . GLY A 1 99 ? 45.149 18.221 10.011 1.00 14.37 99 GLY A N 1
ATOM 1454 C CA . GLY A 1 99 ? 45.550 18.029 11.403 1.00 16.27 99 GLY A CA 1
ATOM 1455 C C . GLY A 1 99 ? 44.356 17.797 12.341 1.00 13.26 99 GLY A C 1
ATOM 1456 O O . GLY A 1 99 ? 44.462 18.070 13.542 1.00 16.57 99 GLY A O 1
ATOM 1460 N N . GLN A 1 100 ? 43.252 17.318 11.814 1.00 11.13 100 GLN A N 1
ATOM 1461 C CA . GLN A 1 100 ? 42.058 17.027 12.641 1.00 10.18 100 GLN A CA 1
ATOM 1462 C C . GLN A 1 100 ? 42.327 15.808 13.538 1.00 9.38 100 GLN A C 1
ATOM 1463 O O . GLN A 1 100 ? 42.822 14.779 13.057 1.00 9.75 100 GLN A O 1
ATOM 1477 N N . ALA A 1 101 ? 41.899 15.903 14.796 1.00 9.69 101 ALA A N 1
ATOM 1478 C CA . ALA A 1 101 ? 41.974 14.724 15.698 1.00 9.74 101 ALA A CA 1
ATOM 1479 C C . ALA A 1 101 ? 40.933 13.683 15.287 1.00 9.19 101 ALA A C 1
ATOM 1480 O O . ALA A 1 101 ? 39.712 13.970 15.237 1.00 10.17 101 ALA A O 1
ATOM 1487 N N . VAL A 1 102 ? 41.450 12.475 15.009 1.00 9.02 102 VAL A N 1
ATOM 1488 C CA . VAL A 1 102 ? 40.653 11.316 14.630 1.00 9.05 102 VAL A CA 1
ATOM 1489 C C . VAL A 1 102 ? 40.820 10.282 15.790 1.00 9.03 102 VAL A C 1
ATOM 1490 O O . VAL A 1 102 ? 41.939 9.858 16.109 1.00 9.68 102 VAL A O 1
ATOM 1503 N N . GLN A 1 103 ? 39.693 9.916 16.374 1.00 8.55 103 GLN A N 1
ATOM 1504 C CA . GLN A 1 103 ? 39.667 9.040 17.571 1.00 8.57 103 GLN A CA 1
ATOM 1505 C C . GLN A 1 103 ? 39.464 7.609 17.084 1.00 8.65 103 GLN A C 1
ATOM 1506 O O . GLN A 1 103 ? 38.352 7.220 16.672 1.00 9.12 103 GLN A O 1
ATOM 1520 N N . ALA A 1 104 ? 40.553 6.843 17.018 1.00 8.87 104 ALA A N 1
ATOM 1521 C CA . ALA A 1 104 ? 40.529 5.477 16.487 1.00 8.87 104 ALA A CA 1
ATOM 1522 C C . ALA A 1 104 ? 39.983 4.524 17.570 1.00 9.17 104 ALA A C 1
ATOM 1523 O O . ALA A 1 104 ? 40.523 4.466 18.690 1.00 9.67 104 ALA A O 1
ATOM 1530 N N . ALA A 1 105 ? 38.941 3.754 17.224 1.00 8.91 105 ALA A N 1
ATOM 1531 C CA . ALA A 1 105 ? 38.356 2.847 18.198 1.00 9.55 105 ALA A CA 1
ATOM 1532 C C . ALA A 1 105 ? 39.226 1.611 18.433 1.00 9.15 105 ALA A C 1
ATOM 1533 O O . ALA A 1 105 ? 39.682 0.939 17.492 1.00 9.76 105 ALA A O 1
ATOM 1540 N N . GLN A 1 106 ? 39.367 1.287 19.702 1.00 9.66 106 GLN A N 1
ATOM 1541 C CA . GLN A 1 106 ? 39.898 0.021 20.237 1.00 9.84 106 GLN A CA 1
ATOM 1542 C C . GLN A 1 106 ? 38.809 -0.850 20.884 1.00 10.11 106 GLN A C 1
ATOM 1543 O O . GLN A 1 1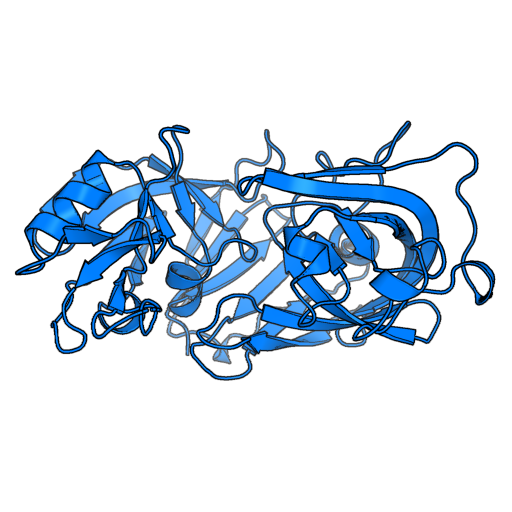06 ? 38.973 -2.083 20.888 1.00 11.14 106 GLN A O 1
ATOM 1557 N N . GLN A 1 107 ? 37.783 -0.238 21.426 1.00 10.21 107 GLN A N 1
ATOM 1558 C CA . GLN A 1 107 ? 36.672 -0.935 22.093 1.00 10.70 107 GLN A CA 1
ATOM 1559 C C . GLN A 1 107 ? 35.374 -0.272 21.661 1.00 10.88 107 GLN A C 1
ATOM 1560 O O . GLN A 1 107 ? 35.286 0.993 21.643 1.00 11.78 107 GLN A O 1
ATOM 1574 N N . ILE A 1 108 ? 34.337 -1.060 21.363 1.00 11.20 108 ILE A N 1
ATOM 1575 C CA . ILE A 1 108 ? 33.014 -0.564 21.038 1.00 11.14 108 ILE A CA 1
ATOM 1576 C C . ILE A 1 108 ? 31.983 -1.415 21.770 1.00 11.52 108 ILE A C 1
ATOM 1577 O O . ILE A 1 108 ? 32.151 -2.643 21.906 1.00 13.46 108 ILE A O 1
ATOM 1593 N N . SER A 1 109 ? 30.897 -0.797 22.237 1.00 11.49 109 SER A N 1
ATOM 1594 C CA . SER A 1 109 ? 29.867 -1.520 22.949 1.00 12.75 109 SER A CA 1
ATOM 1595 C C . SER A 1 109 ? 28.972 -2.293 22.021 1.00 13.66 109 SER A C 1
ATOM 1596 O O . SER A 1 109 ? 29.027 -2.181 20.784 1.00 13.85 109 SER A O 1
ATOM 1604 N N . ALA A 1 110 ? 28.079 -3.136 22.585 1.00 15.28 110 ALA A N 1
ATOM 1605 C CA . ALA A 1 110 ? 27.208 -4.005 21.800 1.00 17.09 110 ALA A CA 1
ATOM 1606 C C . ALA A 1 110 ? 26.408 -3.264 20.774 1.00 16.55 110 ALA A C 1
ATOM 1607 O O . ALA A 1 110 ? 26.262 -3.786 19.614 1.00 16.98 110 ALA A O 1
ATOM 1614 N N . GLN A 1 111 ? 25.855 -2.101 21.073 1.00 15.30 111 GLN A N 1
ATOM 1615 C CA . GLN A 1 111 ? 25.021 -1.407 20.108 1.00 15.61 111 GLN A CA 1
ATOM 1616 C C . GLN A 1 111 ? 25.831 -1.116 18.828 1.00 14.71 111 GLN A C 1
ATOM 1617 O O . GLN A 1 111 ? 25.317 -1.293 17.706 1.00 16.75 111 GLN A O 1
ATOM 1631 N N . PHE A 1 112 ? 27.065 -0.616 18.982 1.00 13.74 112 PHE A N 1
ATOM 1632 C CA . PHE A 1 112 ? 27.903 -0.343 17.819 1.00 13.69 112 PHE A CA 1
ATOM 1633 C C . PHE A 1 112 ? 28.364 -1.626 17.103 1.00 15.76 112 PHE A C 1
ATOM 1634 O O . PHE A 1 112 ? 28.448 -1.616 15.848 1.00 16.90 112 PHE A O 1
ATOM 1651 N N . GLN A 1 113 ? 28.612 -2.708 17.873 1.00 16.12 113 GLN A N 1
ATOM 1652 C CA . GLN A 1 113 ? 28.958 -4.047 17.312 1.00 17.53 113 GLN A CA 1
ATOM 1653 C C . GLN A 1 113 ? 27.773 -4.577 16.511 1.00 18.01 113 GLN A C 1
ATOM 1654 O O . GLN A 1 113 ? 28.029 -5.516 15.704 1.00 22.18 113 GLN A O 1
ATOM 1668 N N . GLN A 1 114 ? 26.571 -4.114 16.640 1.00 15.75 114 GLN A N 1
ATOM 1669 C CA . GLN A 1 114 ? 25.371 -4.592 15.919 1.00 15.96 114 GLN A CA 1
ATOM 1670 C C . GLN A 1 114 ? 24.966 -3.647 14.795 1.00 18.40 114 GLN A C 1
ATOM 1671 O O . GLN A 1 114 ? 24.025 -3.980 14.030 1.00 26.00 114 GLN A O 1
ATOM 1685 N N . ASP A 1 115 ? 25.569 -2.465 14.631 1.00 17.64 115 ASP A N 1
ATOM 1686 C CA . ASP A 1 115 ? 25.109 -1.483 13.646 1.00 19.23 115 ASP A CA 1
ATOM 1687 C C . ASP A 1 115 ? 26.179 -1.404 12.600 1.00 17.76 115 ASP A C 1
ATOM 1688 O O . ASP A 1 115 ? 27.202 -0.748 12.712 1.00 20.37 115 ASP A O 1
ATOM 1697 N N . THR A 1 116 ? 25.813 -1.982 11.465 1.00 18.35 116 THR A N 1
ATOM 1698 C CA . THR A 1 116 ? 26.753 -1.883 10.351 1.00 18.40 116 THR A CA 1
ATOM 1699 C C . THR A 1 116 ? 26.402 -0.723 9.390 1.00 18.96 116 THR A C 1
ATOM 1700 O O . THR A 1 116 ? 27.115 -0.609 8.368 1.00 21.63 116 THR A O 1
ATOM 1711 N N . ASN A 1 117 ? 25.450 0.103 9.774 1.00 20.06 117 ASN A N 1
ATOM 1712 C CA . ASN A 1 117 ? 25.148 1.218 8.887 1.00 21.60 117 ASN A CA 1
ATOM 1713 C C . ASN A 1 117 ? 26.114 2.365 8.976 1.00 19.19 117 ASN A C 1
ATOM 1714 O O . ASN A 1 117 ? 26.158 3.205 8.039 1.00 22.74 117 ASN A O 1
ATOM 1725 N N . ASN A 1 118 ? 26.880 2.465 10.051 1.00 14.32 118 ASN A N 1
ATOM 1726 C CA . ASN A 1 118 ? 27.829 3.573 10.207 1.00 12.79 118 ASN A CA 1
ATOM 1727 C C . ASN A 1 118 ? 29.165 2.944 10.577 1.00 11.22 118 ASN A C 1
ATOM 1728 O O . ASN A 1 118 ? 29.286 1.807 11.008 1.00 13.16 118 ASN A O 1
ATOM 1739 N N . ASP A 1 119 ? 30.192 3.755 10.357 1.00 9.85 119 ASP A N 1
ATOM 1740 C CA . ASP A 1 119 ? 31.583 3.458 10.656 1.00 9.70 119 ASP A CA 1
ATOM 1741 C C . ASP A 1 119 ? 32.154 4.378 11.745 1.00 9.10 119 ASP A C 1
ATOM 1742 O O . ASP A 1 119 ? 33.376 4.535 11.875 1.00 9.79 119 ASP A O 1
ATOM 1751 N N . GLY A 1 120 ? 31.252 4.991 12.555 1.00 9.33 120 GLY A N 1
ATOM 1752 C CA . GLY A 1 120 ? 31.611 5.899 13.612 1.00 9.15 120 GLY A CA 1
ATOM 1753 C C . GLY A 1 120 ? 30.751 7.169 13.547 1.00 8.55 120 GLY A C 1
ATOM 1754 O O . GLY A 1 120 ? 29.707 7.226 12.853 1.00 9.15 120 GLY A O 1
ATOM 1758 N N . LEU A 1 121 ? 31.174 8.165 14.336 1.00 8.80 121 LEU A N 1
ATOM 1759 C CA . LEU A 1 121 ? 30.419 9.405 14.558 1.00 8.74 121 LEU A CA 1
ATOM 1760 C C . LEU A 1 121 ? 31.306 10.608 14.249 1.00 8.68 121 LEU A C 1
ATOM 1761 O O . LEU A 1 121 ? 32.533 10.573 14.476 1.00 9.58 121 LEU A O 1
ATOM 1777 N N . LEU A 1 122 ? 30.661 11.683 13.768 1.00 8.76 122 LEU A N 1
ATOM 1778 C CA . LEU A 1 122 ? 31.344 12.983 13.609 1.00 8.30 122 LEU A CA 1
ATOM 1779 C C . LEU A 1 122 ? 30.563 13.990 14.472 1.00 8.23 122 LEU A C 1
ATOM 1780 O O . LEU A 1 122 ? 29.450 14.410 14.123 1.00 9.00 122 LEU A O 1
ATOM 1796 N N . GLY A 1 123 ? 31.148 14.374 15.592 1.00 8.77 123 GLY A N 1
ATOM 1797 C CA . GLY A 1 123 ? 30.499 15.261 16.539 1.00 8.70 123 GLY A CA 1
ATOM 1798 C C . GLY A 1 123 ? 30.524 16.727 16.075 1.00 8.44 123 GLY A C 1
ATOM 1799 O O . GLY A 1 123 ? 31.514 17.211 15.566 1.00 9.51 123 GLY A O 1
ATOM 1803 N N . LEU A 1 124 ? 29.387 17.412 16.326 1.00 8.33 124 LEU A N 1
ATOM 1804 C CA . LEU A 1 124 ? 29.182 18.806 15.949 1.00 8.42 124 LEU A CA 1
ATOM 1805 C C . LEU A 1 124 ? 28.662 19.662 17.125 1.00 8.81 124 LEU A C 1
ATOM 1806 O O . LEU A 1 124 ? 28.258 20.821 16.912 1.00 9.51 124 LEU A O 1
ATOM 1822 N N . ALA A 1 125 ? 28.667 19.111 18.349 1.00 8.51 125 ALA A N 1
ATOM 1823 C CA . ALA A 1 125 ? 28.459 19.909 19.579 1.00 8.47 125 ALA A CA 1
ATOM 1824 C C . ALA A 1 125 ? 29.679 20.771 19.818 1.00 8.89 125 ALA A C 1
ATOM 1825 O O . ALA A 1 125 ? 30.680 20.734 19.065 1.00 10.06 125 ALA A O 1
ATOM 1832 N N . PHE A 1 126 ? 29.639 21.611 20.872 1.00 9.12 126 PHE A N 1
ATOM 1833 C CA . PHE A 1 126 ? 30.798 22.482 21.158 1.00 9.28 126 PHE A CA 1
ATOM 1834 C C . PHE A 1 126 ? 31.977 21.642 21.619 1.00 9.06 126 PHE A C 1
ATOM 1835 O O . PHE A 1 126 ? 31.856 20.638 22.349 1.00 10.08 126 PHE A O 1
ATOM 1852 N N . SER A 1 127 ? 33.192 22.093 21.230 1.00 9.55 127 SER A N 1
ATOM 1853 C CA . SER A 1 127 ? 34.416 21.319 21.507 1.00 9.89 127 SER A CA 1
ATOM 1854 C C . SER A 1 127 ? 34.722 21.190 22.986 1.00 10.07 127 SER A C 1
ATOM 1855 O O . SER A 1 127 ? 35.481 20.276 23.386 1.00 10.45 127 SER A O 1
ATOM 1863 N N . SER A 1 128 ? 34.133 22.032 23.856 1.00 10.16 128 SER A N 1
ATOM 1864 C CA . SER A 1 128 ? 34.337 21.935 25.289 1.00 10.98 128 SER A CA 1
ATOM 1865 C C . SER A 1 128 ? 33.965 20.569 25.866 1.00 11.02 128 SER A C 1
ATOM 1866 O O . SER A 1 128 ? 34.559 20.220 26.923 1.00 14.00 128 SER A O 1
ATOM 1874 N N . ILE A 1 129 ? 33.095 19.806 25.204 1.00 9.40 129 ILE A N 1
ATOM 1875 C CA . ILE A 1 129 ? 32.664 18.489 25.722 1.00 9.69 129 ILE A CA 1
ATOM 1876 C C . ILE A 1 129 ? 33.314 17.335 24.926 1.00 9.51 129 ILE A C 1
ATOM 1877 O O . ILE A 1 129 ? 32.909 16.157 25.094 1.00 10.00 129 ILE A O 1
ATOM 1893 N N . ASN A 1 130 ? 34.320 17.615 24.120 1.00 9.33 130 ASN A N 1
ATOM 1894 C CA . ASN A 1 130 ? 35.119 16.539 23.505 1.00 8.95 130 ASN A CA 1
ATOM 1895 C C . ASN A 1 130 ? 35.795 15.728 24.643 1.00 9.11 130 ASN A C 1
ATOM 1896 O O . ASN A 1 130 ? 36.288 16.333 25.620 1.00 10.12 130 ASN A O 1
ATOM 1907 N N . THR A 1 131 ? 35.842 14.397 24.499 1.00 9.07 131 THR A N 1
ATOM 1908 C CA . THR A 1 131 ? 36.316 13.531 25.601 1.00 9.40 131 THR A CA 1
ATOM 1909 C C . THR A 1 131 ? 37.787 13.195 25.578 1.00 9.73 131 THR A C 1
ATOM 1910 O O . THR A 1 131 ? 38.258 12.428 26.474 1.00 11.27 131 THR A O 1
ATOM 1921 N N . VAL A 1 132 ? 38.557 13.666 24.620 1.00 9.44 132 VAL A N 1
ATOM 1922 C CA . VAL A 1 132 ? 39.993 13.282 24.546 1.00 9.20 132 VAL A CA 1
ATOM 1923 C C . VAL A 1 132 ? 40.735 13.736 25.807 1.00 9.40 132 VAL A C 1
ATOM 1924 O O . VAL A 1 132 ? 40.530 14.882 26.297 1.00 9.91 132 VAL A O 1
ATOM 1937 N N . GLN A 1 133 ? 41.575 12.855 26.292 1.00 9.61 133 GLN A N 1
ATOM 1938 C CA . GLN A 1 133 ? 42.419 13.080 27.491 1.00 10.12 133 GLN A CA 1
ATOM 1939 C C . GLN A 1 133 ? 43.861 12.903 27.130 1.00 9.34 133 GLN A C 1
ATOM 1940 O O . GLN A 1 133 ? 44.217 12.054 26.317 1.00 10.33 133 GLN A O 1
ATOM 1954 N N . PRO A 1 134 ? 44.769 13.686 27.761 1.00 9.59 134 PRO A N 1
ATOM 1955 C CA . PRO A 1 134 ? 44.468 14.603 28.893 1.00 9.97 134 PRO A CA 1
ATOM 1956 C C . PRO A 1 134 ? 43.953 15.975 28.490 1.00 10.49 134 PRO A C 1
ATOM 1957 O O . PRO A 1 134 ? 43.531 16.709 29.388 1.00 12.09 134 PRO A O 1
ATOM 1968 N N . GLN A 1 135 ? 44.053 16.346 27.200 1.00 10.55 135 GLN A N 1
ATOM 1969 C CA . GLN A 1 135 ? 43.530 17.630 26.737 1.00 10.92 135 GLN A CA 1
ATOM 1970 C C . GLN A 1 135 ? 42.530 17.395 25.625 1.00 11.09 135 GLN A C 1
ATOM 1971 O O . GLN A 1 135 ? 42.813 16.643 24.649 1.00 11.55 135 GLN A O 1
ATOM 1985 N N . SER A 1 136 ? 41.411 18.064 25.692 1.00 11.13 136 SER A N 1
ATOM 1986 C CA . SER A 1 136 ? 40.358 17.966 24.690 1.00 11.08 136 SER A CA 1
ATOM 1987 C C . SER A 1 136 ? 40.850 18.529 23.329 1.00 10.30 136 SER A C 1
ATOM 1988 O O . SER A 1 136 ? 41.736 19.389 23.255 1.00 12.18 136 SER A O 1
ATOM 1996 N N . GLN A 1 137 ? 40.214 18.017 22.264 1.00 9.91 137 GLN A N 1
ATOM 1997 C CA . GLN A 1 137 ? 40.483 18.380 20.892 1.00 10.40 137 GLN A CA 1
ATOM 1998 C C . GLN A 1 137 ? 39.268 19.095 20.264 1.00 10.46 137 GLN A C 1
ATOM 1999 O O . GLN A 1 137 ? 38.175 19.021 20.775 1.00 12.67 137 GLN A O 1
ATOM 2013 N N . THR A 1 138 ? 39.486 19.755 19.113 1.00 11.27 138 THR A N 1
ATOM 2014 C CA . THR A 1 138 ? 38.398 20.432 18.398 1.00 11.74 138 THR A CA 1
ATOM 2015 C C . THR A 1 138 ? 37.640 19.540 17.447 1.00 10.94 138 THR A C 1
ATOM 2016 O O . THR A 1 138 ? 38.272 18.691 16.754 1.00 11.40 138 THR A O 1
ATOM 2027 N N . THR A 1 139 ? 36.343 19.766 17.333 1.00 11.01 139 THR A N 1
ATOM 2028 C CA . THR A 1 139 ? 35.515 19.116 16.331 1.00 10.66 139 THR A CA 1
ATOM 2029 C C . THR A 1 139 ? 35.960 19.503 14.939 1.00 10.22 139 THR A C 1
ATOM 2030 O O . THR A 1 139 ? 36.640 20.557 14.738 1.00 10.41 139 THR A O 1
ATOM 2041 N N . PHE A 1 140 ? 35.533 18.737 13.950 1.00 10.13 140 PHE A N 1
ATOM 2042 C CA . PHE A 1 140 ? 35.741 19.095 12.549 1.00 9.86 140 PHE A CA 1
ATOM 2043 C C . PHE A 1 140 ? 35.306 20.566 12.315 1.00 9.54 140 PHE A C 1
ATOM 2044 O O . PHE A 1 140 ? 35.990 21.340 11.648 1.00 9.83 140 PHE A O 1
ATOM 2061 N N . PHE A 1 141 ? 34.102 20.900 12.802 1.00 9.56 141 PHE A N 1
ATOM 2062 C CA . PHE A 1 141 ? 33.572 22.228 12.557 1.00 9.55 141 PHE A CA 1
ATOM 2063 C C . PHE A 1 141 ? 34.470 23.308 13.191 1.00 9.51 141 PHE A C 1
ATOM 2064 O O . PHE A 1 141 ? 34.781 24.315 12.554 1.00 10.17 141 PHE A O 1
ATOM 2081 N N . ASP A 1 142 ? 34.878 23.171 14.455 1.00 9.99 142 ASP A N 1
ATOM 2082 C CA . ASP A 1 142 ? 35.710 24.127 15.088 1.00 10.35 142 ASP A CA 1
ATOM 2083 C C . ASP A 1 142 ? 37.067 24.211 14.435 1.00 10.68 142 ASP A C 1
ATOM 2084 O O . ASP A 1 142 ? 37.663 25.310 14.371 1.00 12.30 142 ASP A O 1
ATOM 2093 N N . THR A 1 143 ? 37.601 23.099 13.920 1.00 10.43 143 THR A N 1
ATOM 2094 C CA . THR A 1 143 ? 38.891 23.145 13.195 1.00 11.00 143 THR A CA 1
ATOM 2095 C C . THR A 1 143 ? 38.796 24.013 11.970 1.00 11.14 143 THR A C 1
ATOM 2096 O O . THR A 1 143 ? 39.722 24.797 11.687 1.00 13.03 143 THR A O 1
ATOM 2107 N N . VAL A 1 144 ? 37.699 23.908 11.169 1.00 10.65 144 VAL A N 1
ATOM 2108 C CA . VAL A 1 144 ? 37.561 24.600 9.902 1.00 10.69 144 VAL A CA 1
ATOM 2109 C C . VAL A 1 144 ? 36.838 25.947 9.995 1.00 10.35 144 VAL A C 1
ATOM 2110 O O . VAL A 1 144 ? 36.840 26.681 8.982 1.00 11.03 144 VAL A O 1
ATOM 2123 N N . LYS A 1 145 ? 36.207 26.285 11.103 1.00 11.14 145 LYS A N 1
ATOM 2124 C CA . LYS A 1 145 ? 35.198 27.366 11.071 1.00 12.71 145 LYS A CA 1
ATOM 2125 C C . LYS A 1 145 ? 35.807 28.707 10.641 1.00 12.79 145 LYS A C 1
ATOM 2126 O O . LYS A 1 145 ? 35.089 29.462 9.930 1.00 13.51 145 LYS A O 1
ATOM 2145 N N . SER A 1 146 ? 37.015 29.050 11.069 1.00 13.11 146 SER A N 1
ATOM 2146 C CA . SER A 1 146 ? 37.550 30.386 10.667 1.00 13.99 146 SER A CA 1
ATOM 2147 C C . SER A 1 146 ? 37.963 30.433 9.187 1.00 13.75 146 SER A C 1
ATOM 2148 O O . SER A 1 146 ? 38.182 31.506 8.667 1.00 16.35 146 SER A O 1
ATOM 2156 N N . SER A 1 147 ? 38.040 29.283 8.505 1.00 11.93 147 SER A N 1
ATOM 2157 C CA . SER A 1 147 ? 38.316 29.194 7.072 1.00 13.01 147 SER A CA 1
ATOM 2158 C C . SER A 1 147 ? 37.055 29.279 6.264 1.00 12.33 147 SER A C 1
ATOM 2159 O O . SER A 1 147 ? 37.115 29.467 5.021 1.00 15.23 147 SER A O 1
ATOM 2172 N N . LEU A 1 148 ? 35.905 29.021 6.863 1.00 12.26 148 LEU A N 1
ATOM 2173 C CA . LEU A 1 148 ? 34.627 29.049 6.167 1.00 11.80 148 LEU A CA 1
ATOM 2174 C C . LEU A 1 148 ? 34.220 30.508 5.862 1.00 12.04 148 LEU A C 1
ATOM 2175 O O . LEU A 1 148 ? 34.592 31.440 6.551 1.00 13.38 148 LEU A O 1
ATOM 2191 N N . ALA A 1 149 ? 33.367 30.685 4.849 1.00 12.08 149 ALA A N 1
ATOM 2192 C CA . ALA A 1 149 ? 32.843 31.979 4.519 1.00 13.56 149 ALA A CA 1
ATOM 2193 C C . ALA A 1 149 ? 32.111 32.580 5.712 1.00 13.26 149 ALA A C 1
ATOM 2194 O O . ALA A 1 149 ? 32.248 33.796 6.015 1.00 15.09 149 ALA A O 1
ATOM 2201 N N . GLN A 1 150 ? 31.228 31.792 6.372 1.00 12.07 150 GLN A N 1
ATOM 2202 C CA . GLN A 1 150 ? 30.587 32.171 7.625 1.00 11.60 150 GLN A CA 1
ATOM 2203 C C . GLN A 1 150 ? 30.764 30.998 8.600 1.00 10.81 150 GLN A C 1
ATOM 2204 O O . GLN A 1 150 ? 30.691 29.840 8.175 1.00 10.80 150 GLN A O 1
ATOM 2229 N N . PRO A 1 151 ? 30.959 31.278 9.879 1.00 10.97 151 PRO A N 1
ATOM 2230 C CA . PRO A 1 151 ? 31.279 30.213 10.881 1.00 10.29 151 PRO A CA 1
ATOM 2231 C C . PRO A 1 151 ? 29.994 29.564 11.386 1.00 9.66 151 PRO A C 1
ATOM 2232 O O . PRO A 1 151 ? 29.578 29.707 12.566 1.00 10.22 151 PRO A O 1
ATOM 2243 N N . LEU A 1 152 ? 29.354 28.803 10.490 1.00 9.85 152 LEU A N 1
ATOM 2244 C CA . LEU A 1 152 ? 28.068 28.175 10.750 1.00 9.24 152 LEU A CA 1
ATOM 2245 C C . LEU A 1 152 ? 27.971 26.896 9.912 1.00 9.14 152 LEU A C 1
ATOM 2246 O O . LEU A 1 152 ? 28.697 26.722 8.910 1.00 9.49 152 LEU A O 1
ATOM 2262 N N . PHE A 1 153 ? 27.032 26.047 10.312 1.00 8.87 153 PHE A N 1
ATOM 2263 C CA . PHE A 1 153 ? 26.561 24.954 9.459 1.00 8.81 153 PHE A CA 1
ATOM 2264 C C . PHE A 1 153 ? 25.050 24.885 9.571 1.00 8.83 153 PHE A C 1
ATOM 2265 O O . PHE A 1 153 ? 24.469 25.453 10.493 1.00 10.18 153 PHE A O 1
ATOM 2282 N N . ALA A 1 154 ? 24.404 24.188 8.644 1.00 9.39 154 ALA A N 1
ATOM 2283 C CA . ALA A 1 154 ? 22.950 24.137 8.646 1.00 9.58 154 ALA A CA 1
ATOM 2284 C C . ALA A 1 154 ? 22.515 22.741 8.178 1.00 9.96 154 ALA A C 1
ATOM 2285 O O . ALA A 1 154 ? 23.253 22.062 7.419 1.00 11.63 154 ALA A O 1
ATOM 2292 N N . VAL A 1 155 ? 21.344 22.305 8.612 1.00 9.49 155 VAL A N 1
ATOM 2293 C CA . VAL A 1 155 ? 20.906 20.933 8.411 1.00 9.70 155 VAL A CA 1
ATOM 2294 C C . VAL A 1 155 ? 19.491 20.854 7.885 1.00 9.02 155 VAL A C 1
ATOM 2295 O O . VAL A 1 155 ? 18.558 21.450 8.432 1.00 8.99 155 VAL A O 1
ATOM 2318 N N . ALA A 1 156 ? 19.321 20.007 6.824 1.00 9.28 156 ALA A N 1
ATOM 2319 C CA . ALA A 1 156 ? 18.028 19.519 6.351 1.00 9.51 156 ALA A CA 1
ATOM 2320 C C . ALA A 1 156 ? 18.052 17.994 6.440 1.00 9.51 156 ALA A C 1
ATOM 2321 O O . ALA A 1 156 ? 18.722 17.326 5.609 1.00 10.83 156 ALA A O 1
ATOM 2328 N N . LEU A 1 157 ? 17.362 17.422 7.417 1.00 9.41 157 LEU A N 1
ATOM 2329 C CA . LEU A 1 157 ? 17.082 15.983 7.516 1.00 9.30 157 LEU A CA 1
ATOM 2330 C C . LEU A 1 157 ? 15.698 15.741 6.913 1.00 9.54 157 LEU A C 1
ATOM 2331 O O . LEU A 1 157 ? 14.761 16.498 7.220 1.00 10.35 157 LEU A O 1
ATOM 2347 N N . LYS A 1 158 ? 15.531 14.662 6.151 1.00 9.74 158 LYS A N 1
ATOM 2348 C CA . LYS A 1 158 ? 14.256 14.375 5.492 1.00 10.05 158 LYS A CA 1
ATOM 2349 C C . LYS A 1 158 ? 13.776 12.967 5.822 1.00 10.07 158 LYS A C 1
ATOM 2350 O O . LYS A 1 158 ? 14.535 12.083 6.257 1.00 10.71 158 LYS A O 1
ATOM 2369 N N . HIS A 1 159 ? 12.485 12.722 5.570 1.00 10.70 159 HIS A N 1
ATOM 2370 C CA . HIS A 1 159 ? 11.886 11.421 5.735 1.00 10.81 159 HIS A CA 1
ATOM 2371 C C . HIS A 1 159 ? 12.102 10.595 4.411 1.00 11.25 159 HIS A C 1
ATOM 2372 O O . HIS A 1 159 ? 11.563 10.954 3.357 1.00 11.95 159 HIS A O 1
ATOM 2386 N N . GLN A 1 160 ? 12.908 9.545 4.507 1.00 11.06 160 GLN A N 1
ATOM 2387 C CA . GLN A 1 160 ? 13.101 8.652 3.368 1.00 11.62 160 GLN A CA 1
ATOM 2388 C C . GLN A 1 160 ? 13.520 9.389 2.111 1.00 11.30 160 GLN A C 1
ATOM 2389 O O . GLN A 1 160 ? 13.117 9.011 0.979 1.00 13.01 160 GLN A O 1
ATOM 2403 N N . GLN A 1 161 ? 14.407 10.371 2.249 1.00 11.39 161 GLN A N 1
ATOM 2404 C CA . GLN A 1 161 ? 14.986 11.077 1.139 1.00 11.36 161 GLN A CA 1
ATOM 2405 C C . GLN A 1 161 ? 16.353 11.592 1.565 1.00 10.35 161 GLN A C 1
ATOM 2406 O O . GLN A 1 161 ? 16.552 11.901 2.737 1.00 10.78 161 GLN A O 1
ATOM 2420 N N . PRO A 1 162 ? 17.287 11.791 0.642 1.00 10.82 162 PRO A N 1
ATOM 2421 C CA . PRO A 1 162 ? 18.591 12.387 1.006 1.00 11.12 162 PRO A CA 1
ATOM 2422 C C . PRO A 1 162 ? 18.380 13.866 1.406 1.00 10.30 162 PRO A C 1
ATOM 2423 O O . PRO A 1 162 ? 17.517 14.531 0.882 1.00 12.93 162 PRO A O 1
ATOM 2434 N N . GLY A 1 163 ? 19.242 14.313 2.317 1.00 9.86 163 GLY A N 1
ATOM 2435 C CA . GLY A 1 163 ? 19.257 15.676 2.809 1.00 9.87 163 GLY A CA 1
ATOM 2436 C C . GLY A 1 163 ? 20.644 16.254 2.759 1.00 9.46 163 GLY A C 1
ATOM 2437 O O . GLY A 1 163 ? 21.527 15.743 2.074 1.00 10.51 163 GLY A O 1
ATOM 2441 N N . VAL A 1 164 ? 20.846 17.402 3.459 1.00 9.79 164 VAL A N 1
ATOM 2442 C CA . VAL A 1 164 ? 22.126 18.080 3.431 1.00 10.08 164 VAL A CA 1
ATOM 2443 C C . VAL A 1 164 ? 22.590 18.532 4.800 1.00 9.72 164 VAL A C 1
ATOM 2444 O O . VAL A 1 164 ? 21.789 18.876 5.688 1.00 10.31 164 VAL A O 1
ATOM 2457 N N . TYR A 1 165 ? 23.914 18.630 4.913 1.00 10.01 165 TYR A N 1
ATOM 2458 C CA . TYR A 1 165 ? 24.617 19.476 5.869 1.00 10.25 165 TYR A CA 1
ATOM 2459 C C . TYR A 1 165 ? 25.354 20.555 5.009 1.00 10.29 165 TYR A C 1
ATOM 2460 O O . TYR A 1 165 ? 26.245 20.208 4.222 1.00 12.42 165 TYR A O 1
ATOM 2478 N N . ASP A 1 166 ? 24.938 21.801 5.154 1.00 9.95 166 ASP A N 1
ATOM 2479 C CA . ASP A 1 166 ? 25.580 22.947 4.503 1.00 9.63 166 ASP A CA 1
ATOM 2480 C C . ASP A 1 166 ? 26.661 23.498 5.435 1.00 10.42 166 ASP A C 1
ATOM 2481 O O . ASP A 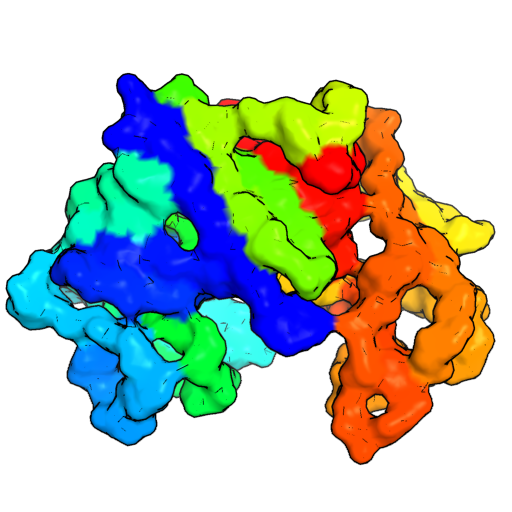1 166 ? 26.311 23.866 6.583 1.00 13.22 166 ASP A O 1
ATOM 2490 N N . PHE A 1 167 ? 27.896 23.531 5.030 1.00 9.38 167 PHE A N 1
ATOM 2491 C CA . PHE A 1 167 ? 28.969 24.093 5.824 1.00 9.46 167 PHE A CA 1
ATOM 2492 C C . PHE A 1 167 ? 29.391 25.442 5.277 1.00 9.25 167 PHE A C 1
ATOM 2493 O O . PHE A 1 167 ? 29.783 25.547 4.091 1.00 10.09 167 PHE A O 1
ATOM 2510 N N . GLY A 1 168 ? 29.343 26.487 6.129 1.00 9.86 168 GLY A N 1
ATOM 2511 C CA . GLY A 1 168 ? 29.892 27.791 5.767 1.00 10.46 168 GLY A CA 1
ATOM 2512 C C . GLY A 1 168 ? 28.922 28.698 5.031 1.00 10.33 168 GLY A C 1
ATOM 2513 O O . GLY A 1 168 ? 29.350 29.840 4.696 1.00 12.19 168 GLY A O 1
ATOM 2517 N N . PHE A 1 169 ? 27.691 28.295 4.759 1.00 10.61 169 PHE A N 1
ATOM 2518 C CA . PHE A 1 169 ? 26.729 29.116 4.047 1.00 11.05 169 PHE A CA 1
ATOM 2519 C C . PHE A 1 169 ? 25.323 28.590 4.361 1.00 10.12 169 PHE A C 1
ATOM 2520 O O . PHE A 1 169 ? 25.150 27.452 4.794 1.00 11.27 169 PHE A O 1
ATOM 2537 N N . ILE A 1 170 ? 24.341 29.455 4.110 1.00 10.54 170 ILE A N 1
ATOM 2538 C CA . ILE A 1 170 ? 22.925 29.151 4.246 1.00 10.16 170 ILE A CA 1
ATOM 2539 C C . ILE A 1 170 ? 22.303 29.008 2.864 1.00 10.74 170 ILE A C 1
ATOM 2540 O O . ILE A 1 170 ? 22.465 29.901 1.997 1.00 11.94 170 ILE A O 1
ATOM 2556 N N . ASP A 1 171 ? 21.580 27.902 2.642 1.00 10.36 171 ASP A N 1
ATOM 2557 C CA . ASP A 1 171 ? 20.829 27.668 1.386 1.00 10.43 171 ASP A CA 1
ATOM 2558 C C . ASP A 1 171 ? 19.382 28.050 1.586 1.00 10.10 171 ASP A C 1
ATOM 2559 O O . ASP A 1 171 ? 18.604 27.312 2.205 1.00 10.76 171 ASP A O 1
ATOM 2568 N N . SER A 1 172 ? 18.993 29.264 1.148 1.00 10.39 172 SER A N 1
ATOM 2569 C CA . SER A 1 172 ? 17.673 29.797 1.402 1.00 10.52 172 SER A CA 1
ATOM 2570 C C . SER A 1 172 ? 16.577 29.061 0.653 1.00 10.15 172 SER A C 1
ATOM 2571 O O . SER A 1 172 ? 15.392 29.200 0.966 1.00 11.37 172 SER A O 1
ATOM 2584 N N . SER A 1 173 ? 16.946 28.227 -0.343 1.00 10.09 173 SER A N 1
ATOM 2585 C CA . SER A 1 173 ? 15.960 27.388 -1.044 1.00 10.12 173 SER A CA 1
ATOM 2586 C C . SER A 1 173 ? 15.532 26.195 -0.184 1.00 10.10 173 SER A C 1
ATOM 2587 O O . SER A 1 173 ? 14.594 25.478 -0.585 1.00 11.27 173 SER A O 1
ATOM 2595 N N . LYS A 1 174 ? 16.162 25.940 0.958 1.00 10.09 174 LYS A N 1
ATOM 2596 C CA . LYS A 1 174 ? 15.825 24.782 1.803 1.00 10.44 174 LYS A CA 1
ATOM 2597 C C . LYS A 1 174 ? 14.708 25.063 2.778 1.00 10.78 174 LYS A C 1
ATOM 2598 O O . LYS A 1 174 ? 14.361 24.191 3.591 1.00 12.97 174 LYS A O 1
ATOM 2624 N N . TYR A 1 175 ? 14.125 26.282 2.788 1.00 10.22 175 TYR A N 1
ATOM 2625 C CA . TYR A 1 175 ? 13.078 26.600 3.734 1.00 10.32 175 TYR A CA 1
ATOM 2626 C C . TYR A 1 175 ? 12.112 27.631 3.118 1.00 10.14 175 TYR A C 1
ATOM 2627 O O . TYR A 1 175 ? 12.454 28.321 2.112 1.00 10.91 175 TYR A O 1
ATOM 2645 N N . THR A 1 176 ? 10.926 27.719 3.701 1.00 10.44 176 THR A N 1
ATOM 2646 C CA . THR A 1 176 ? 9.897 28.674 3.349 1.00 10.68 176 THR A CA 1
ATOM 2647 C C . THR A 1 176 ? 10.017 29.912 4.250 1.00 10.75 176 THR A C 1
ATOM 2648 O O . THR A 1 176 ? 10.213 29.803 5.452 1.00 12.46 176 THR A O 1
ATOM 2667 N N . GLY A 1 177 ? 9.888 31.088 3.640 1.00 12.95 177 GLY A N 1
ATOM 2668 C CA . GLY A 1 177 ? 9.925 32.347 4.420 1.00 13.30 177 GLY A CA 1
ATOM 2669 C C . GLY A 1 177 ? 11.306 32.683 4.935 1.00 12.01 177 GLY A C 1
ATOM 2670 O O . GLY A 1 177 ? 12.332 32.266 4.349 1.00 13.99 177 GLY A O 1
ATOM 2674 N N . SER A 1 178 ? 11.369 33.464 6.005 1.00 12.40 178 SER A N 1
ATOM 2675 C CA . SER A 1 178 ? 12.631 33.895 6.596 1.00 12.25 178 SER A CA 1
ATOM 2676 C C . SER A 1 178 ? 12.980 33.135 7.878 1.00 11.26 178 SER A C 1
ATOM 2677 O O . SER A 1 178 ? 12.055 32.664 8.593 1.00 12.84 178 SER A O 1
ATOM 2685 N N . LEU A 1 179 ? 14.250 32.999 8.186 1.00 11.13 179 LEU A N 1
ATOM 2686 C CA . LEU A 1 179 ? 14.692 32.363 9.424 1.00 10.60 179 LEU A CA 1
ATOM 2687 C C . LEU A 1 179 ? 14.342 33.227 10.640 1.00 11.00 179 LEU A C 1
ATOM 2688 O O . LEU A 1 179 ? 14.384 34.455 10.585 1.00 12.65 179 LEU A O 1
ATOM 2704 N N . THR A 1 180 ? 14.062 32.526 11.755 1.00 10.24 180 THR A N 1
ATOM 2705 C CA . THR A 1 180 ? 13.931 33.174 13.075 1.00 10.50 180 THR A CA 1
ATOM 2706 C C . THR A 1 180 ? 15.013 32.615 13.959 1.00 10.11 180 THR A C 1
ATOM 2707 O O . THR A 1 180 ? 15.163 31.379 14.070 1.00 10.63 180 THR A O 1
ATOM 2718 N N . TYR A 1 181 ? 15.805 33.504 14.567 1.00 10.21 181 TYR A N 1
ATOM 2719 C CA . TYR A 1 181 ? 16.918 33.112 15.441 1.00 10.24 181 TYR A CA 1
ATOM 2720 C C . TYR A 1 181 ? 16.537 33.200 16.928 1.00 10.33 181 TYR A C 1
ATOM 2721 O O . TYR A 1 181 ? 15.737 34.015 17.354 1.00 12.09 181 TYR A O 1
ATOM 2739 N N . THR A 1 182 ? 17.244 32.358 17.709 1.00 10.00 182 THR A N 1
ATOM 2740 C CA . THR A 1 182 ? 17.096 32.306 19.155 1.00 10.37 182 THR A CA 1
ATOM 2741 C C . THR A 1 182 ? 18.501 32.087 19.760 1.00 9.96 182 THR A C 1
ATOM 2742 O O . THR A 1 182 ? 19.371 31.427 19.153 1.00 10.29 182 THR A O 1
ATOM 2753 N N . GLY A 1 183 ? 18.692 32.575 20.978 1.00 10.53 183 GLY A N 1
ATOM 2754 C CA . GLY A 1 183 ? 19.991 32.440 21.635 1.00 10.41 183 GLY A CA 1
ATOM 2755 C C . GLY A 1 183 ? 20.266 31.016 22.106 1.00 10.17 183 GLY A C 1
ATOM 2756 O O . GLY A 1 183 ? 19.393 30.310 22.581 1.00 11.96 183 GLY A O 1
ATOM 2760 N N . VAL A 1 184 ? 21.559 30.631 22.017 1.00 9.83 184 VAL A N 1
ATOM 2761 C CA . VAL A 1 184 ? 22.029 29.317 22.455 1.00 9.33 184 VAL A CA 1
ATOM 2762 C C . VAL A 1 184 ? 22.801 29.465 23.786 1.00 9.57 184 VAL A C 1
ATOM 2763 O O . VAL A 1 184 ? 23.659 30.368 23.934 1.00 10.61 184 VAL A O 1
ATOM 2776 N N . ASP A 1 185 ? 22.549 28.528 24.683 1.00 9.86 185 ASP A N 1
ATOM 2777 C CA . ASP A 1 185 ? 23.298 28.356 25.930 1.00 9.95 185 ASP A CA 1
ATOM 2778 C C . ASP A 1 185 ? 24.269 27.167 25.713 1.00 9.67 185 ASP A C 1
ATOM 2779 O O . ASP A 1 185 ? 23.834 26.025 25.609 1.00 10.83 185 ASP A O 1
ATOM 2788 N N . ASN A 1 186 ? 25.543 27.464 25.597 1.00 10.01 186 ASN A N 1
ATOM 2789 C CA . ASN A 1 186 ? 26.570 26.461 25.343 1.00 10.47 186 ASN A CA 1
ATOM 2790 C C . ASN A 1 186 ? 27.258 26.011 26.649 1.00 10.02 186 ASN A C 1
ATOM 2791 O O . ASN A 1 186 ? 28.302 25.317 26.594 1.00 11.11 186 ASN A O 1
ATOM 2802 N N . SER A 1 187 ? 26.705 26.300 27.827 1.00 10.39 187 SER A N 1
ATOM 2803 C CA . SER A 1 187 ? 27.400 26.029 29.092 1.00 11.41 187 SER A CA 1
ATOM 2804 C C . SER A 1 187 ? 27.541 24.558 29.419 1.00 10.95 187 SER A C 1
ATOM 2805 O O . SER A 1 187 ? 28.399 24.216 30.266 1.00 14.28 187 SER A O 1
ATOM 2813 N N . GLN A 1 188 ? 26.785 23.673 28.795 1.00 9.63 188 GLN A N 1
ATOM 2814 C CA . GLN A 1 188 ? 26.932 22.227 28.922 1.00 9.56 188 GLN A CA 1
ATOM 2815 C C . GLN A 1 188 ? 27.413 21.587 27.593 1.00 9.22 188 GLN A C 1
ATOM 2816 O O . GLN A 1 188 ? 27.357 20.371 27.404 1.00 10.16 188 GLN A O 1
ATOM 2830 N N . GLY A 1 189 ? 27.910 22.425 26.682 1.00 9.13 189 GLY A N 1
ATOM 2831 C CA . GLY A 1 189 ? 28.460 21.961 25.420 1.00 8.99 189 GLY A CA 1
ATOM 2832 C C . GLY A 1 189 ? 27.445 21.653 24.321 1.00 8.52 189 GLY A C 1
ATOM 2833 O O . GLY A 1 189 ? 27.872 21.245 23.230 1.00 9.45 189 GLY A O 1
ATOM 2837 N N . PHE A 1 190 ? 26.160 21.827 24.606 1.00 8.76 190 PHE A N 1
ATOM 2838 C CA . PHE A 1 190 ? 25.108 21.499 23.652 1.00 8.52 190 PHE A CA 1
ATOM 2839 C C . PHE A 1 190 ? 24.593 22.771 22.953 1.00 8.56 190 PHE A C 1
ATOM 2840 O O . PHE A 1 190 ? 24.744 23.887 23.418 1.00 9.43 190 PHE A O 1
ATOM 2857 N N . TRP A 1 191 ? 23.912 22.511 21.812 1.00 8.59 191 TRP A N 1
ATOM 2858 C CA . TRP A 1 191 ? 23.124 23.559 21.138 1.00 8.41 191 TRP A CA 1
ATOM 2859 C C . TRP A 1 191 ? 21.750 23.634 21.841 1.00 8.51 191 TRP A C 1
ATOM 2860 O O . TRP A 1 191 ? 20.711 23.167 21.364 1.00 9.08 191 TRP A O 1
ATOM 2881 N N . SER A 1 192 ? 21.793 24.221 23.079 1.00 9.07 192 SER A N 1
ATOM 2882 C CA . SER A 1 192 ? 20.593 24.342 23.930 1.00 8.78 192 SER A CA 1
ATOM 2883 C C . SER A 1 192 ? 19.882 25.659 23.670 1.00 8.89 192 SER A C 1
ATOM 2884 O O . SER A 1 192 ? 20.526 26.736 23.562 1.00 10.00 192 SER A O 1
ATOM 2892 N N . PHE A 1 193 ? 18.556 25.602 23.591 1.00 9.38 193 PHE A N 1
ATOM 2893 C CA . PHE A 1 193 ? 17.711 26.770 23.381 1.00 9.32 193 PHE A CA 1
ATOM 2894 C C . PHE A 1 193 ? 16.473 26.674 24.232 1.00 9.30 193 PHE A C 1
ATOM 2895 O O . PHE A 1 193 ? 16.109 25.590 24.788 1.00 10.23 193 PHE A O 1
ATOM 2912 N N . ASN A 1 194 ? 15.748 27.809 24.345 1.00 9.51 194 ASN A N 1
ATOM 2913 C CA . ASN A 1 194 ? 14.517 27.883 25.134 1.00 10.24 194 ASN A CA 1
ATOM 2914 C C . ASN A 1 194 ? 13.320 27.956 24.241 1.00 9.99 194 ASN A C 1
ATOM 2915 O O . ASN A 1 194 ? 13.317 28.620 23.197 1.00 11.54 194 ASN A O 1
ATOM 2926 N N . VAL A 1 195 ? 12.227 27.301 24.702 1.00 10.75 195 VAL A N 1
ATOM 2927 C CA . VAL A 1 195 ? 10.921 27.440 24.076 1.00 12.51 195 VAL A CA 1
ATOM 2928 C C . VAL A 1 195 ? 9.998 28.105 25.162 1.00 10.79 195 VAL A C 1
ATOM 2929 O O . VAL A 1 195 ? 10.063 27.816 26.356 1.00 11.95 195 VAL A O 1
ATOM 2942 N N . ASP A 1 196 ? 9.124 28.981 24.653 1.00 10.73 196 ASP A N 1
ATOM 2943 C CA . ASP A 1 196 ? 8.235 29.756 25.523 1.00 10.64 196 ASP A CA 1
ATOM 2944 C C . ASP A 1 196 ? 6.904 29.072 25.832 1.00 11.00 196 ASP A C 1
ATOM 2945 O O . ASP A 1 196 ? 6.269 29.432 26.820 1.00 13.40 196 ASP A O 1
ATOM 2954 N N . SER A 1 197 ? 6.522 28.092 25.022 1.00 10.92 197 SER A N 1
ATOM 2955 C CA . SER A 1 197 ? 5.290 27.377 25.180 1.00 11.98 197 SER A CA 1
ATOM 2956 C C . SER A 1 197 ? 5.295 26.195 24.188 1.00 10.95 197 SER A C 1
ATOM 2957 O O . SER A 1 197 ? 6.106 26.162 23.257 1.00 11.31 197 SER A O 1
ATOM 2965 N N . TYR A 1 198 ? 4.374 25.229 24.378 1.00 11.06 198 TYR A N 1
ATOM 2966 C CA . TYR A 1 198 ? 4.177 24.154 23.434 1.00 10.98 198 TYR A CA 1
ATOM 2967 C C . TYR A 1 198 ? 2.676 23.956 23.217 1.00 10.34 198 TYR A C 1
ATOM 2968 O O . TYR A 1 198 ? 1.843 24.275 24.065 1.00 10.93 198 TYR A O 1
ATOM 2986 N N . THR A 1 199 ? 2.359 23.326 22.072 1.00 10.58 199 THR A N 1
ATOM 2987 C CA . THR A 1 199 ? 1.044 22.871 21.749 1.00 10.75 199 THR A CA 1
ATOM 2988 C C . THR A 1 199 ? 1.102 21.411 21.343 1.00 11.21 199 THR A C 1
ATOM 2989 O O . THR A 1 199 ? 1.720 21.084 20.314 1.00 12.92 199 THR A O 1
ATOM 3000 N N . ALA A 1 200 ? 0.499 20.521 22.114 1.00 11.21 200 ALA A N 1
ATOM 3001 C CA . ALA A 1 200 ? 0.434 19.080 21.813 1.00 11.06 200 ALA A CA 1
ATOM 3002 C C . ALA A 1 200 ? -1.034 18.813 21.389 1.00 11.05 200 ALA A C 1
ATOM 3003 O O . ALA A 1 200 ? -1.899 18.633 22.259 1.00 11.08 200 ALA A O 1
ATOM 3010 N N . GLY A 1 201 ? -1.300 18.870 20.113 1.00 11.66 201 GLY A N 1
ATOM 3011 C CA . GLY A 1 201 ? -2.657 18.693 19.649 1.00 11.31 201 GLY A CA 1
ATOM 3012 C C . GLY A 1 201 ? -3.604 19.751 20.164 1.00 10.74 201 GLY A C 1
ATOM 3013 O O . GLY A 1 201 ? -3.447 20.980 19.902 1.00 11.73 201 GLY A O 1
ATOM 3017 N N . SER A 1 202 ? -4.605 19.309 20.885 1.00 10.64 202 SER A N 1
ATOM 3018 C CA . SER A 1 202 ? -5.640 20.160 21.480 1.00 11.59 202 SER A CA 1
ATOM 3019 C C . SER A 1 202 ? -5.312 20.735 22.836 1.00 11.55 202 SER A C 1
ATOM 3020 O O . SER A 1 202 ? -6.220 21.332 23.437 1.00 13.98 202 SER A O 1
ATOM 3033 N N . GLN A 1 203 ? -4.093 20.504 23.351 1.00 11.57 203 GLN A N 1
ATOM 3034 C CA . GLN A 1 203 ? -3.637 20.954 24.686 1.00 13.03 203 GLN A CA 1
ATOM 3035 C C . GLN A 1 203 ? -2.374 21.744 24.537 1.00 12.93 203 GLN A C 1
ATOM 3036 O O . GLN A 1 203 ? -1.502 21.422 23.749 1.00 20.70 203 GLN A O 1
ATOM 3058 N N . SER A 1 204 ? -2.179 22.766 25.351 1.00 13.82 204 SER A N 1
ATOM 3059 C CA . SER A 1 204 ? -0.975 23.558 25.373 1.00 13.08 204 SER A CA 1
ATOM 3060 C C . SER A 1 204 ? -0.394 23.662 26.771 1.00 13.75 204 SER A C 1
ATOM 3061 O O . SER A 1 204 ? -1.099 23.440 27.738 1.00 18.92 204 SER A O 1
ATOM 3069 N N . GLY A 1 205 ? 0.858 24.083 26.876 1.00 12.42 205 GLY A N 1
ATOM 3070 C CA . GLY A 1 205 ? 1.473 24.266 28.201 1.00 12.68 205 GLY A CA 1
ATOM 3071 C C . GLY A 1 205 ? 2.712 25.104 28.167 1.00 12.68 205 GLY A C 1
ATOM 3072 O O . GLY A 1 205 ? 3.076 25.664 27.145 1.00 12.97 205 GLY A O 1
ATOM 3076 N N . ASP A 1 206 ? 3.341 25.205 29.325 1.00 14.37 206 ASP A N 1
ATOM 3077 C CA . ASP A 1 206 ? 4.446 26.100 29.571 1.00 15.11 206 ASP A CA 1
ATOM 3078 C C . ASP A 1 206 ? 5.725 25.610 28.887 1.00 12.69 206 ASP A C 1
ATOM 3079 O O . ASP A 1 206 ? 5.922 24.417 28.569 1.00 13.62 206 ASP A O 1
ATOM 3088 N N . GLY A 1 207 ? 6.628 26.543 28.698 1.00 12.87 207 GLY A N 1
ATOM 3089 C CA . GLY A 1 207 ? 7.907 26.336 28.036 1.00 13.70 207 GLY A CA 1
ATOM 3090 C C . GLY A 1 207 ? 8.918 25.568 28.946 1.00 11.81 207 GLY A C 1
ATOM 3091 O O . GLY A 1 207 ? 8.659 25.146 30.062 1.00 12.15 207 GLY A O 1
ATOM 3095 N N . PHE A 1 208 ? 10.096 25.408 28.314 1.00 11.30 208 PHE A N 1
ATOM 3096 C CA . PHE A 1 208 ? 11.144 24.520 28.804 1.00 10.48 208 PHE A CA 1
ATOM 3097 C C . PHE A 1 208 ? 12.379 24.760 27.914 1.00 10.35 208 PHE A C 1
ATOM 3098 O O . PHE A 1 208 ? 12.340 25.525 26.969 1.00 12.54 208 PHE A O 1
ATOM 3115 N N . SER A 1 209 ? 13.475 24.080 28.197 1.00 9.96 209 SER A N 1
ATOM 3116 C CA . SER A 1 209 ? 14.682 24.128 27.342 1.00 10.00 209 SER A CA 1
ATOM 3117 C C . SER A 1 209 ? 14.881 22.770 26.668 1.00 8.94 209 SER A C 1
ATOM 3118 O O . SER A 1 209 ? 14.392 21.724 27.123 1.00 9.07 209 SER A O 1
ATOM 3126 N N . GLY A 1 210 ? 15.668 22.791 25.588 1.00 9.35 210 GLY A N 1
ATOM 3127 C CA . GLY A 1 210 ? 16.080 21.506 25.013 1.00 9.71 210 GLY A CA 1
ATOM 3128 C C . GLY A 1 210 ? 17.236 21.741 24.061 1.00 8.64 210 GLY A C 1
ATOM 3129 O O . GLY A 1 210 ? 17.728 22.849 23.861 1.00 9.91 210 GLY A O 1
ATOM 3133 N N . ILE A 1 211 ? 17.727 20.604 23.507 1.00 8.52 211 ILE A N 1
ATOM 3134 C CA . ILE A 1 211 ? 18.931 20.626 22.680 1.00 8.63 211 ILE A CA 1
ATOM 3135 C C . ILE A 1 211 ? 18.605 20.141 21.276 1.00 8.40 211 ILE A C 1
ATOM 3136 O O . ILE A 1 211 ? 17.832 19.191 21.045 1.00 9.27 211 ILE A O 1
ATOM 3152 N N . ALA A 1 212 ? 19.224 20.810 20.271 1.00 8.43 212 ALA A N 1
ATOM 3153 C CA . ALA A 1 212 ? 19.089 20.377 18.871 1.00 8.61 212 ALA A CA 1
ATOM 3154 C C . ALA A 1 212 ? 20.120 19.253 18.634 1.00 8.65 212 ALA A C 1
ATOM 3155 O O . ALA A 1 212 ? 21.336 19.499 18.710 1.00 9.42 212 ALA A O 1
ATOM 3162 N N . ASP A 1 213 ? 19.619 18.021 18.422 1.00 8.74 213 ASP A N 1
ATOM 3163 C CA . ASP A 1 213 ? 20.466 16.792 18.545 1.00 8.29 213 ASP A CA 1
ATOM 3164 C C . ASP A 1 213 ? 20.188 15.835 17.380 1.00 8.37 213 ASP A C 1
ATOM 3165 O O . ASP A 1 213 ? 19.305 14.966 17.443 1.00 8.84 213 ASP A O 1
ATOM 3174 N N . THR A 1 214 ? 21.001 15.964 16.308 1.00 8.39 214 THR A N 1
ATOM 3175 C CA . THR A 1 214 ? 20.830 15.109 15.125 1.00 8.46 214 THR A CA 1
ATOM 3176 C C . THR A 1 214 ? 21.096 13.634 15.445 1.00 8.37 214 THR A C 1
ATOM 3177 O O . THR A 1 214 ? 20.651 12.771 14.656 1.00 9.19 214 THR A O 1
ATOM 3188 N N . GLY A 1 215 ? 21.825 13.315 16.516 1.00 8.51 215 GLY A N 1
ATOM 3189 C CA . GLY A 1 215 ? 22.152 11.958 16.884 1.00 8.77 215 GLY A CA 1
ATOM 3190 C C . GLY A 1 215 ? 21.127 11.200 17.681 1.00 8.30 215 GLY A C 1
ATOM 3191 O O . GLY A 1 215 ? 21.386 10.039 18.061 1.00 9.03 215 GLY A O 1
ATOM 3195 N N . THR A 1 216 ? 19.954 11.819 17.970 1.00 8.30 216 THR A N 1
ATOM 3196 C CA . THR A 1 216 ? 18.845 11.123 18.617 1.00 8.25 216 THR A CA 1
ATOM 3197 C C . THR A 1 216 ? 17.709 10.976 17.597 1.00 8.14 216 THR A C 1
ATOM 3198 O O . THR A 1 216 ? 17.314 11.940 16.942 1.00 8.46 216 THR A O 1
ATOM 3209 N N . THR A 1 217 ? 17.163 9.754 17.499 1.00 8.07 217 THR A N 1
ATOM 3210 C CA . THR A 1 217 ? 16.143 9.438 16.484 1.00 8.28 217 THR A CA 1
ATOM 3211 C C . THR A 1 217 ? 14.837 10.226 16.732 1.00 8.30 217 THR A C 1
ATOM 3212 O O . THR A 1 217 ? 14.212 10.713 15.761 1.00 8.64 217 THR A O 1
ATOM 3223 N N . LEU A 1 218 ? 14.403 10.254 17.984 1.00 8.33 218 LEU A N 1
ATOM 3224 C CA . LEU A 1 218 ? 13.052 10.688 18.351 1.00 8.49 218 LEU A CA 1
ATOM 3225 C C . LEU A 1 218 ? 13.064 12.099 18.979 1.00 8.59 218 LEU A C 1
ATOM 3226 O O . LEU A 1 218 ? 14.092 12.703 19.239 1.00 9.50 218 LEU A O 1
ATOM 3242 N N . LEU A 1 219 ? 11.833 12.611 19.195 1.00 8.40 219 LEU A N 1
ATOM 3243 C CA . LEU A 1 219 ? 11.564 13.850 19.912 1.00 8.48 219 LEU A CA 1
ATOM 3244 C C . LEU A 1 219 ? 11.248 13.464 21.391 1.00 8.59 219 LEU A C 1
ATOM 3245 O O . LEU A 1 219 ? 10.191 12.839 21.619 1.00 9.16 219 LEU A O 1
ATOM 3261 N N . LEU A 1 220 ? 12.177 13.760 22.302 1.00 8.34 220 LEU A N 1
ATOM 3262 C CA . LEU A 1 220 ? 12.037 13.277 23.684 1.00 8.64 220 LEU A CA 1
ATOM 3263 C C . LEU A 1 220 ? 11.646 14.437 24.602 1.00 8.98 220 LEU A C 1
ATOM 3264 O O . LEU A 1 220 ? 12.367 15.464 24.674 1.00 9.66 220 LEU A O 1
ATOM 3280 N N . LEU A 1 221 ? 10.518 14.285 25.271 1.00 9.38 221 LEU A N 1
ATOM 3281 C CA . LEU A 1 221 ? 9.857 15.343 26.041 1.00 9.68 221 LEU A CA 1
ATOM 3282 C C . LEU A 1 221 ? 9.618 14.866 27.451 1.00 9.99 221 LEU A C 1
ATOM 3283 O O . LEU A 1 221 ? 9.705 13.675 27.793 1.00 10.54 221 LEU A O 1
ATOM 3299 N N . ASP A 1 222 ? 9.202 15.815 28.344 1.00 10.31 222 ASP A N 1
ATOM 3300 C CA . ASP A 1 222 ? 8.832 15.393 29.725 1.00 10.75 222 ASP A CA 1
ATOM 3301 C C . ASP A 1 222 ? 7.665 14.417 29.671 1.00 10.76 222 ASP A C 1
ATOM 3302 O O . ASP A 1 222 ? 6.752 14.523 28.832 1.00 10.64 222 ASP A O 1
ATOM 3311 N N . ASP A 1 223 ? 7.624 13.513 30.661 1.00 11.40 223 ASP A N 1
ATOM 3312 C CA . ASP A 1 223 ? 6.560 12.533 30.758 1.00 11.87 223 ASP A CA 1
ATOM 3313 C C . ASP A 1 223 ? 5.175 13.223 30.804 1.00 11.90 223 ASP A C 1
ATOM 3314 O O . ASP A 1 223 ? 4.238 12.644 30.220 1.00 12.48 223 ASP A O 1
ATOM 3323 N N . SER A 1 224 ? 5.034 14.367 31.437 1.00 12.14 224 SER A N 1
ATOM 3324 C CA . SER A 1 224 ? 3.731 15.025 31.492 1.00 13.16 224 SER A CA 1
ATOM 3325 C C . SER A 1 224 ? 3.248 15.404 30.084 1.00 11.93 224 SER A C 1
ATOM 3326 O O . SER A 1 224 ? 2.036 15.305 29.766 1.00 13.16 224 SER A O 1
ATOM 3334 N N . VAL A 1 225 ? 4.151 15.865 29.222 1.00 11.15 225 VAL A N 1
ATOM 3335 C CA . VAL A 1 225 ? 3.832 16.241 27.848 1.00 11.00 225 VAL A CA 1
ATOM 3336 C C . VAL A 1 225 ? 3.521 15.014 26.979 1.00 10.32 225 VAL A C 1
ATOM 3337 O O . VAL A 1 225 ? 2.567 15.009 26.204 1.00 11.09 225 VAL A O 1
ATOM 3350 N N . VAL A 1 226 ? 4.351 13.965 27.143 1.00 10.38 226 VAL A N 1
ATOM 3351 C CA . VAL A 1 226 ? 4.124 12.715 26.433 1.00 10.77 226 VAL A CA 1
ATOM 3352 C C . VAL A 1 226 ? 2.714 12.181 26.767 1.00 10.79 226 VAL A C 1
ATOM 3353 O O . VAL A 1 226 ? 1.955 11.774 25.868 1.00 11.02 226 VAL A O 1
ATOM 3366 N N . SER A 1 227 ? 2.346 12.186 28.063 1.00 12.24 227 SER A N 1
ATOM 3367 C CA . SER A 1 227 ? 1.043 11.715 28.458 1.00 13.38 227 SER A CA 1
ATOM 3368 C C . SER A 1 227 ? -0.077 12.549 27.873 1.00 12.52 227 SER A C 1
ATOM 3369 O O . SER A 1 227 ? -1.108 12.032 27.401 1.00 13.56 227 SER A O 1
ATOM 3382 N N . GLN A 1 228 ? 0.096 13.870 27.878 1.00 12.85 228 GLN A N 1
ATOM 3383 C CA . GLN A 1 228 ? -0.907 14.753 27.282 1.00 12.83 228 GLN A CA 1
ATOM 3384 C C . GLN A 1 228 ? -1.105 14.462 25.814 1.00 11.31 228 GLN A C 1
ATOM 3385 O O . GLN A 1 228 ? -2.231 14.405 25.301 1.00 12.44 228 GLN A O 1
ATOM 3410 N N . TYR A 1 229 ? -0.015 14.249 25.067 1.00 10.89 229 TYR A N 1
ATOM 3411 C CA . TYR A 1 229 ? -0.082 13.977 23.647 1.00 10.44 229 TYR A CA 1
ATOM 3412 C C . TYR A 1 229 ? -0.846 12.660 23.370 1.00 9.97 229 TYR A C 1
ATOM 3413 O O . TYR A 1 229 ? -1.812 12.611 22.619 1.00 11.16 229 TYR A O 1
ATOM 3431 N N . TYR A 1 230 ? -0.385 11.557 24.022 1.00 10.49 230 TYR A N 1
ATOM 3432 C CA . TYR A 1 230 ? -0.995 10.246 23.717 1.00 11.09 230 TYR A CA 1
ATOM 3433 C C . TYR A 1 230 ? -2.376 10.092 24.313 1.00 11.28 230 TYR A C 1
ATOM 3434 O O . TYR A 1 230 ? -3.147 9.227 23.830 1.00 12.07 230 TYR A O 1
ATOM 3452 N N . SER A 1 231 ? -2.801 10.912 25.279 1.00 12.07 231 SER A N 1
ATOM 3453 C CA . SER A 1 231 ? -4.199 10.903 25.719 1.00 13.06 231 SER A CA 1
ATOM 3454 C C . SER A 1 231 ? -5.150 11.221 24.585 1.00 13.10 231 SER A C 1
ATOM 3455 O O . SER A 1 231 ? -6.343 10.904 24.682 1.00 15.60 231 SER A O 1
ATOM 3463 N N . GLN A 1 232 ? -4.673 11.850 23.528 1.00 12.09 232 GLN A N 1
ATOM 3464 C CA . GLN A 1 232 ? -5.468 12.242 22.353 1.00 12.89 232 GLN A CA 1
ATOM 3465 C C . GLN A 1 232 ? -5.396 11.237 21.235 1.00 14.59 232 GLN A C 1
ATOM 3466 O O . GLN A 1 232 ? -5.985 11.484 20.139 1.00 21.94 232 GLN A O 1
ATOM 3480 N N . VAL A 1 233 ? -4.668 10.167 21.412 1.00 13.41 233 VAL A N 1
ATOM 3481 C CA . VAL A 1 233 ? -4.417 9.191 20.366 1.00 13.67 233 VAL A CA 1
ATOM 3482 C C . VAL A 1 233 ? -5.168 7.868 20.749 1.00 14.93 233 VAL A C 1
ATOM 3483 O O . VAL A 1 233 ? -4.820 7.203 21.686 1.00 15.26 233 VAL A O 1
ATOM 3496 N N . SER A 1 234 ? -6.269 7.592 20.041 1.00 17.37 234 SER A N 1
ATOM 3497 C CA . SER A 1 234 ? -7.119 6.462 20.483 1.00 19.33 234 SER A CA 1
ATOM 3498 C C . SER A 1 234 ? -6.349 5.145 20.467 1.00 15.72 234 SER A C 1
ATOM 3499 O O . SER A 1 234 ? -5.646 4.895 19.504 1.00 16.75 234 SER A O 1
ATOM 3512 N N . GLY A 1 235 ? -6.445 4.414 21.561 1.00 17.05 235 GLY A N 1
ATOM 3513 C CA . GLY A 1 235 ? -5.796 3.080 21.614 1.00 18.49 235 GLY A CA 1
ATOM 3514 C C . GLY A 1 235 ? -4.334 3.131 21.890 1.00 16.08 235 GLY A C 1
ATOM 3515 O O . GLY A 1 235 ? -3.685 2.037 21.982 1.00 17.51 235 GLY A O 1
ATOM 3519 N N . ALA A 1 236 ? -3.696 4.277 22.080 1.00 14.24 236 ALA A N 1
ATOM 3520 C CA . ALA A 1 236 ? -2.252 4.290 22.361 1.00 13.08 236 ALA A CA 1
ATOM 3521 C C . ALA A 1 236 ? -1.949 3.557 23.649 1.00 13.18 236 ALA A C 1
ATOM 3522 O O . ALA A 1 236 ? -2.653 3.714 24.646 1.00 15.35 236 ALA A O 1
ATOM 3529 N N . GLN A 1 237 ? -0.827 2.800 23.627 1.00 13.50 237 GLN A N 1
ATOM 3530 C CA . GLN A 1 237 ? -0.383 2.027 24.795 1.00 15.12 237 GLN A CA 1
ATOM 3531 C C . GLN A 1 237 ? 1.131 1.934 24.738 1.00 12.61 237 GLN A C 1
ATOM 3532 O O . GLN A 1 237 ? 1.709 1.926 23.630 1.00 12.62 237 GLN A O 1
ATOM 3557 N N . GLN A 1 238 ? 1.804 1.834 25.891 1.00 14.21 238 GLN A N 1
ATOM 3558 C CA . GLN A 1 238 ? 3.201 1.542 25.891 1.00 13.14 238 GLN A CA 1
ATOM 3559 C C . GLN A 1 238 ? 3.509 0.065 25.463 1.00 11.88 238 GLN A C 1
ATOM 3560 O O . GLN A 1 238 ? 2.818 -0.843 25.915 1.00 13.33 238 GLN A O 1
ATOM 3582 N N . ASP A 1 239 ? 4.541 -0.122 24.679 1.00 11.77 239 ASP A N 1
ATOM 3583 C CA . ASP A 1 239 ? 5.060 -1.420 24.277 1.00 11.31 239 ASP A CA 1
ATOM 3584 C C . ASP A 1 239 ? 6.584 -1.365 24.388 1.00 11.43 239 ASP A C 1
ATOM 3585 O O . ASP A 1 239 ? 7.250 -0.740 23.541 1.00 11.92 239 ASP A O 1
ATOM 3594 N N . SER A 1 240 ? 7.106 -2.020 25.410 1.00 12.14 240 SER A N 1
ATOM 3595 C CA . SER A 1 240 ? 8.494 -2.003 25.648 1.00 14.10 240 SER A CA 1
ATOM 3596 C C . SER A 1 240 ? 9.362 -2.840 24.597 1.00 14.95 240 SER A C 1
ATOM 3597 O O . SER A 1 240 ? 10.530 -2.659 24.547 1.00 21.27 240 SER A O 1
ATOM 3605 N N . ASN A 1 241 ? 8.642 -3.731 23.828 1.00 15.53 241 ASN A N 1
ATOM 3606 C CA . ASN A 1 241 ? 9.363 -4.386 22.754 1.00 18.22 241 ASN A CA 1
ATOM 3607 C C . ASN A 1 241 ? 9.695 -3.355 21.651 1.00 16.87 241 ASN A C 1
ATOM 3608 O O . ASN A 1 241 ? 10.627 -3.531 20.917 1.00 23.88 241 ASN A O 1
ATOM 3619 N N . ALA A 1 242 ? 8.843 -2.332 21.498 1.00 15.31 242 ALA A N 1
ATOM 3620 C CA . ALA A 1 242 ? 8.986 -1.347 20.445 1.00 14.76 242 ALA A CA 1
ATOM 3621 C C . ALA A 1 242 ? 9.788 -0.102 20.882 1.00 15.23 242 ALA A C 1
ATOM 3622 O O . ALA A 1 242 ? 10.362 0.589 20.022 1.00 19.24 242 ALA A O 1
ATOM 3629 N N . GLY A 1 243 ? 9.747 0.262 22.126 1.00 17.13 243 GLY A N 1
ATOM 3630 C CA . GLY A 1 243 ? 10.438 1.378 22.656 1.00 23.47 243 GLY A CA 1
ATOM 3631 C C . GLY A 1 243 ? 9.535 2.564 23.173 1.00 16.67 243 GLY A C 1
ATOM 3632 O O . GLY A 1 243 ? 10.081 3.682 23.424 1.00 20.09 243 GLY A O 1
ATOM 3636 N N . GLY A 1 244 ? 8.285 2.306 23.452 1.00 11.76 244 GLY A N 1
ATOM 3637 C CA . GLY A 1 244 ? 7.450 3.327 24.038 1.00 11.04 244 GLY A CA 1
ATOM 3638 C C . GLY A 1 244 ? 6.016 3.244 23.529 1.00 10.50 244 GLY A C 1
ATOM 3639 O O . GLY A 1 244 ? 5.520 2.143 23.219 1.00 10.84 244 GLY A O 1
ATOM 3643 N N . TYR A 1 245 ? 5.332 4.391 23.493 1.00 10.41 245 TYR A N 1
ATOM 3644 C CA . TYR A 1 245 ? 3.937 4.429 23.037 1.00 10.64 245 TYR A CA 1
ATOM 3645 C C . TYR A 1 245 ? 3.851 4.035 21.582 1.00 10.62 245 TYR A C 1
ATOM 3646 O O . TYR A 1 245 ? 4.596 4.585 20.710 1.00 11.29 245 TYR A O 1
ATOM 3664 N N . VAL A 1 246 ? 2.906 3.140 21.287 1.00 10.65 246 VAL A N 1
ATOM 3665 C CA . VAL A 1 246 ? 2.568 2.651 19.965 1.00 11.30 246 VAL A CA 1
ATOM 3666 C C . VAL A 1 246 ? 1.053 2.831 19.760 1.00 11.73 246 VAL A C 1
ATOM 3667 O O . VAL A 1 246 ? 0.267 2.989 20.700 1.00 13.56 246 VAL A O 1
ATOM 3680 N N . PHE A 1 247 ? 0.664 2.735 18.464 1.00 11.94 247 PHE A N 1
ATOM 3681 C CA . PHE A 1 247 ? -0.726 2.914 18.079 1.00 12.78 247 PHE A CA 1
ATOM 3682 C C . PHE A 1 247 ? -0.978 2.310 16.732 1.00 12.63 247 PHE A C 1
ATOM 3683 O O . PHE A 1 247 ? -0.043 1.954 15.989 1.00 13.08 247 PHE A O 1
ATOM 3700 N N . ASP A 1 248 ? -2.226 2.196 16.317 1.00 14.28 248 ASP A N 1
ATOM 3701 C CA . ASP A 1 248 ? -2.516 1.606 15.026 1.00 15.38 248 ASP A CA 1
ATOM 3702 C C . ASP A 1 248 ? -1.934 2.512 13.948 1.00 14.11 248 ASP A C 1
ATOM 3703 O O . ASP A 1 248 ? -1.956 3.736 13.959 1.00 14.74 248 ASP A O 1
ATOM 3718 N N . CYS A 1 249 ? -1.374 1.858 12.930 1.00 14.80 249 CYS A N 1
ATOM 3719 C CA . CYS A 1 249 ? -0.654 2.613 11.887 1.00 15.62 249 CYS A CA 1
ATOM 3720 C C . CYS A 1 249 ? -1.542 3.593 11.085 1.00 15.64 249 CYS A C 1
ATOM 3721 O O . CYS A 1 249 ? -0.938 4.554 10.520 1.00 17.22 249 CYS A O 1
ATOM 3732 N N . SER A 1 250 ? -2.824 3.381 11.033 1.00 14.77 250 SER A N 1
ATOM 3733 C CA . SER A 1 250 ? -3.724 4.246 10.316 1.00 15.89 250 SER A CA 1
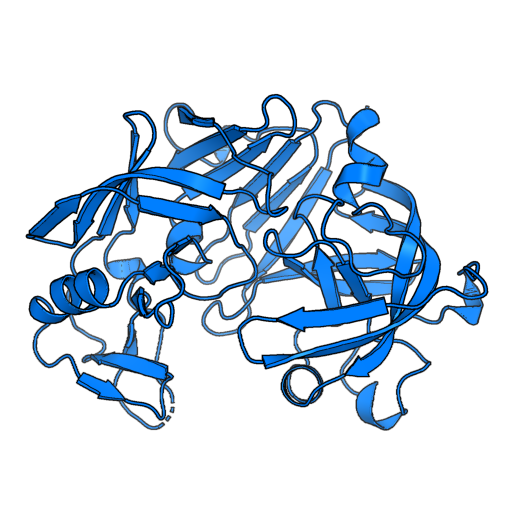ATOM 3734 C C . SER A 1 250 ? -4.157 5.479 11.142 1.00 15.25 250 SER A C 1
ATOM 3735 O O . SER A 1 250 ? -4.973 6.287 10.655 1.00 19.33 250 SER A O 1
ATOM 3743 N N . THR A 1 251 ? -3.719 5.610 12.366 1.00 14.35 251 THR A N 1
ATOM 3744 C CA . THR A 1 251 ? -4.157 6.702 13.269 1.00 15.04 251 THR A CA 1
ATOM 3745 C C . THR A 1 251 ? -3.867 8.049 12.675 1.00 15.29 251 THR A C 1
ATOM 3746 O O . THR A 1 251 ? -2.739 8.316 12.185 1.00 16.53 251 THR A O 1
ATOM 3757 N N . ASN A 1 252 ? -4.849 8.949 12.801 1.00 16.56 252 ASN A N 1
ATOM 3758 C CA . ASN A 1 252 ? -4.601 10.354 12.470 1.00 18.89 252 ASN A CA 1
ATOM 3759 C C . ASN A 1 252 ? -3.986 11.119 13.604 1.00 18.61 252 ASN A C 1
ATOM 3760 O O . ASN A 1 252 ? -4.805 11.539 14.450 1.00 20.36 252 ASN A O 1
ATOM 3771 N N . LEU A 1 253 ? -2.720 11.356 13.667 1.00 13.33 253 LEU A N 1
ATOM 3772 C CA . LEU A 1 253 ? -1.974 11.884 14.826 1.00 11.99 253 LEU A CA 1
ATOM 3773 C C . LEU A 1 253 ? -2.078 13.410 14.886 1.00 11.66 253 LEU A C 1
ATOM 3774 O O . LEU A 1 253 ? -1.996 14.106 13.852 1.00 12.66 253 LEU A O 1
ATOM 3790 N N . PRO A 1 254 ? -2.221 13.961 16.073 1.00 11.56 254 PRO A N 1
ATOM 3791 C CA . PRO A 1 254 ? -2.191 15.419 16.216 1.00 10.99 254 PRO A CA 1
ATOM 3792 C C . PRO A 1 254 ? -0.827 16.016 15.909 1.00 10.05 254 PRO A C 1
ATOM 3793 O O . PRO A 1 254 ? 0.218 15.338 16.008 1.00 10.54 254 PRO A O 1
ATOM 3804 N N . ASP A 1 255 ? -0.801 17.302 15.557 1.00 10.54 255 ASP A N 1
ATOM 3805 C CA . ASP A 1 255 ? 0.456 18.012 15.389 1.00 9.99 255 ASP A CA 1
ATOM 3806 C C . ASP A 1 255 ? 1.077 18.321 16.783 1.00 9.91 255 ASP A C 1
ATOM 3807 O O . ASP A 1 255 ? 0.379 18.312 17.811 1.00 11.02 255 ASP A O 1
ATOM 3816 N N . PHE A 1 256 ? 2.374 18.651 16.774 1.00 9.81 256 PHE A N 1
ATOM 3817 C CA . PHE A 1 256 ? 3.084 19.142 17.958 1.00 9.72 256 PHE A CA 1
ATOM 3818 C C . PHE A 1 256 ? 3.878 20.367 17.570 1.00 9.83 256 PHE A C 1
ATOM 3819 O O . PHE A 1 256 ? 4.638 20.287 16.596 1.00 11.68 256 PHE A O 1
ATOM 3836 N N . SER A 1 257 ? 3.776 21.437 18.353 1.00 9.58 257 SER A N 1
ATOM 3837 C CA . SER A 1 257 ? 4.535 22.666 18.018 1.00 10.12 257 SER A CA 1
ATOM 3838 C C . SER A 1 257 ? 5.148 23.277 19.286 1.00 9.73 257 SER A C 1
ATOM 3839 O O . SER A 1 257 ? 4.658 23.072 20.410 1.00 10.39 257 SER A O 1
ATOM 3852 N N . VAL A 1 258 ? 6.190 24.075 19.055 1.00 10.02 258 VAL A N 1
ATOM 3853 C CA . VAL A 1 258 ? 6.831 24.892 20.104 1.00 9.54 258 VAL A CA 1
ATOM 3854 C C . VAL A 1 258 ? 6.970 26.314 19.623 1.00 9.90 258 VAL A C 1
ATOM 3855 O O . VAL A 1 258 ? 7.173 26.568 18.433 1.00 11.26 258 VAL A O 1
ATOM 3868 N N . SER A 1 259 ? 6.935 27.266 20.586 1.00 10.17 259 SER A N 1
ATOM 3869 C CA . SER A 1 259 ? 7.166 28.679 20.336 1.00 11.12 259 SER A CA 1
ATOM 3870 C C . SER A 1 259 ? 8.623 29.068 20.664 1.00 10.44 259 SER A C 1
ATOM 3871 O O . SER A 1 259 ? 9.048 28.940 21.815 1.00 11.78 259 SER A O 1
ATOM 3879 N N . ILE A 1 260 ? 9.367 29.463 19.608 1.00 10.89 260 ILE A N 1
ATOM 3880 C CA . ILE A 1 260 ? 10.805 29.747 19.691 1.00 11.35 260 ILE A CA 1
ATOM 3881 C C . ILE A 1 260 ? 11.015 31.216 19.330 1.00 11.30 260 ILE A C 1
ATOM 3882 O O . ILE A 1 260 ? 10.908 31.530 18.115 1.00 11.80 260 ILE A O 1
ATOM 3898 N N . SER A 1 261 ? 11.230 32.106 20.282 1.00 11.90 261 SER A N 1
ATOM 3899 C CA . SER A 1 261 ? 11.461 33.512 19.980 1.00 12.40 261 SER A CA 1
ATOM 3900 C C . SER A 1 261 ? 10.439 34.076 19.000 1.00 12.11 261 SER A C 1
ATOM 3901 O O . SER A 1 261 ? 10.771 34.793 18.023 1.00 13.53 261 SER A O 1
ATOM 3909 N N . GLY A 1 262 ? 9.147 33.755 19.242 1.00 12.02 262 GLY A N 1
ATOM 3910 C CA . GLY A 1 262 ? 8.051 34.291 18.439 1.00 13.34 262 GLY A CA 1
ATOM 3911 C C . GLY A 1 262 ? 7.688 33.466 17.173 1.00 13.27 262 GLY A C 1
ATOM 3912 O O . GLY A 1 262 ? 6.664 33.785 16.506 1.00 16.87 262 GLY A O 1
ATOM 3916 N N . TYR A 1 263 ? 8.459 32.440 16.821 1.00 12.19 263 TYR A N 1
ATOM 3917 C CA . TYR A 1 263 ? 8.235 31.550 15.699 1.00 12.40 263 TYR A CA 1
ATOM 3918 C C . TYR A 1 263 ? 7.614 30.261 16.150 1.00 11.74 263 TYR A C 1
ATOM 3919 O O . TYR A 1 263 ? 8.061 29.634 17.122 1.00 13.82 263 TYR A O 1
ATOM 3937 N N . THR A 1 264 ? 6.579 29.775 15.423 1.00 11.95 264 THR A N 1
ATOM 3938 C CA . THR A 1 264 ? 5.937 28.476 15.757 1.00 11.94 264 THR A CA 1
ATOM 3939 C C . THR A 1 264 ? 6.620 27.375 14.897 1.00 11.79 264 THR A C 1
ATOM 3940 O O . THR A 1 264 ? 6.471 27.363 13.661 1.00 12.38 264 THR A O 1
ATOM 3951 N N . ALA A 1 265 ? 7.378 26.500 15.533 1.00 10.58 265 ALA A N 1
ATOM 3952 C CA . ALA A 1 265 ? 7.959 25.341 14.876 1.00 10.35 265 ALA A CA 1
ATOM 3953 C C . ALA A 1 265 ? 6.996 24.187 15.016 1.00 10.26 265 ALA A C 1
ATOM 3954 O O . ALA A 1 265 ? 6.782 23.672 16.131 1.00 11.47 265 ALA A O 1
ATOM 3961 N N . THR A 1 266 ? 6.346 23.778 13.911 1.00 9.83 266 THR A N 1
ATOM 3962 C CA . THR A 1 266 ? 5.334 22.754 13.908 1.00 9.96 266 THR A CA 1
ATOM 3963 C C . THR A 1 266 ? 5.877 21.453 13.277 1.00 9.88 266 THR A C 1
ATOM 3964 O O . THR A 1 266 ? 6.356 21.438 12.154 1.00 10.85 266 THR A O 1
ATOM 3975 N N . VAL A 1 267 ? 5.685 20.347 14.049 1.00 9.79 267 VAL A N 1
ATOM 3976 C CA . VAL A 1 267 ? 5.903 18.997 13.559 1.00 10.06 267 VAL A CA 1
ATOM 3977 C C . VAL A 1 267 ? 4.549 18.454 13.151 1.00 10.03 267 VAL A C 1
ATOM 3978 O O . VAL A 1 267 ? 3.674 18.221 14.015 1.00 10.66 267 VAL A O 1
ATOM 3991 N N . PRO A 1 268 ? 4.270 18.245 11.839 1.00 10.75 268 PRO A N 1
ATOM 3992 C CA . PRO A 1 268 ? 2.988 17.674 11.438 1.00 11.50 268 PRO A CA 1
ATOM 3993 C C . PRO A 1 268 ? 2.833 16.256 12.000 1.00 10.62 268 PRO A C 1
ATOM 3994 O O . PRO A 1 268 ? 3.807 15.501 12.096 1.00 11.09 268 PRO A O 1
ATOM 4005 N N . GLY A 1 269 ? 1.592 15.882 12.283 1.00 11.28 269 GLY A N 1
ATOM 4006 C CA . GLY A 1 269 ? 1.303 14.547 12.819 1.00 11.41 269 GLY A CA 1
ATOM 4007 C C . GLY A 1 269 ? 1.858 13.458 11.935 1.00 11.08 269 GLY A C 1
ATOM 4008 O O . GLY A 1 269 ? 2.274 12.390 12.433 1.00 11.63 269 GLY A O 1
ATOM 4012 N N . SER A 1 270 ? 1.887 13.650 10.586 1.00 11.14 270 SER A N 1
ATOM 4013 C CA . SER A 1 270 ? 2.453 12.622 9.696 1.00 12.73 270 SER A CA 1
ATOM 4014 C C . SER A 1 270 ? 3.875 12.227 10.079 1.00 11.96 270 SER A C 1
ATOM 4015 O O . SER A 1 270 ? 4.260 11.030 9.972 1.00 14.73 270 SER A O 1
ATOM 4023 N N . LEU A 1 271 ? 4.703 13.193 10.535 1.00 11.20 271 LEU A N 1
ATOM 4024 C CA . LEU A 1 271 ? 6.068 12.920 10.920 1.00 11.06 271 LEU A CA 1
ATOM 4025 C C . LEU A 1 271 ? 6.187 12.230 12.285 1.00 10.91 271 LEU A C 1
ATOM 4026 O O . LEU A 1 271 ? 7.244 11.725 12.652 1.00 13.12 271 LEU A O 1
ATOM 4042 N N . ILE A 1 272 ? 5.110 12.229 13.075 1.00 11.01 272 ILE A N 1
ATOM 4043 C CA . ILE A 1 272 ? 5.092 11.599 14.418 1.00 10.75 272 ILE A CA 1
ATOM 4044 C C . ILE A 1 272 ? 4.768 10.133 14.336 1.00 10.78 272 ILE A C 1
ATOM 4045 O O . ILE A 1 272 ? 4.883 9.388 15.328 1.00 12.12 272 ILE A O 1
ATOM 4061 N N . ASN A 1 273 ? 4.423 9.603 13.140 1.00 11.46 273 ASN A N 1
ATOM 4062 C CA . ASN A 1 273 ? 4.398 8.160 12.933 1.00 11.39 273 ASN A CA 1
ATOM 4063 C C . ASN A 1 273 ? 5.779 7.732 12.518 1.00 11.12 273 ASN A C 1
ATOM 4064 O O . ASN A 1 273 ? 6.193 7.924 11.355 1.00 12.69 273 ASN A O 1
ATOM 4075 N N . TYR A 1 274 ? 6.624 7.246 13.457 1.00 11.36 274 TYR A N 1
ATOM 4076 C CA . TYR A 1 274 ? 8.009 6.881 13.166 1.00 11.55 274 TYR A CA 1
ATOM 4077 C C . TYR A 1 274 ? 8.106 5.755 12.172 1.00 13.08 274 TYR A C 1
ATOM 4078 O O . TYR A 1 274 ? 8.930 5.764 11.255 1.00 14.08 274 TYR A O 1
ATOM 4096 N N . GLY A 1 275 ? 7.315 4.736 12.345 1.00 16.65 275 GLY A N 1
ATOM 4097 C CA . GLY A 1 275 ? 7.353 3.600 11.454 1.00 20.17 275 GLY A CA 1
ATOM 4098 C C . GLY A 1 275 ? 6.827 2.350 12.168 1.00 16.25 275 GLY A C 1
ATOM 4099 O O . GLY A 1 275 ? 6.459 2.397 13.327 1.00 15.55 275 GLY A O 1
ATOM 4103 N N . PRO A 1 276 ? 6.855 1.261 11.466 1.00 19.17 276 PRO A N 1
ATOM 4104 C CA . PRO A 1 276 ? 6.373 -0.039 12.059 1.00 18.47 276 PRO A CA 1
ATOM 4105 C C . PRO A 1 276 ? 7.090 -0.317 13.298 1.00 20.70 276 PRO A C 1
ATOM 4106 O O . PRO A 1 276 ? 8.317 -0.192 13.331 1.00 26.68 276 PRO A O 1
ATOM 4117 N N . SER A 1 277 ? 6.446 -0.744 14.298 1.00 19.63 277 SER A N 1
ATOM 4118 C CA . SER A 1 277 ? 7.104 -0.900 15.638 1.00 26.74 277 SER A CA 1
ATOM 4119 C C . SER A 1 277 ? 7.920 -2.091 15.831 1.00 35.36 277 SER A C 1
ATOM 4120 O O . SER A 1 277 ? 8.740 -2.250 16.747 1.00 34.06 277 SER A O 1
ATOM 4128 N N . GLY A 1 278 ? 7.876 -2.983 14.848 1.00 36.59 278 GLY A N 1
ATOM 4129 C CA . GLY A 1 278 ? 8.833 -4.166 15.226 1.00 47.17 278 GLY A CA 1
ATOM 4130 C C . GLY A 1 278 ? 8.212 -5.263 15.722 1.00 63.95 278 GLY A C 1
ATOM 4131 O O . GLY A 1 278 ? 8.812 -6.762 14.472 1.00 82.39 278 GLY A O 1
ATOM 4135 N N . ASP A 1 279 ? 7.875 -6.026 16.485 1.00 73.95 279 ASP A N 1
ATOM 4136 C CA . ASP A 1 279 ? 6.817 -7.812 16.201 1.00 72.36 279 ASP A CA 1
ATOM 4137 C C . ASP A 1 279 ? 5.626 -6.873 14.843 1.00 69.89 279 ASP A C 1
ATOM 4138 O O . ASP A 1 279 ? 6.353 -9.486 15.325 1.00 84.99 279 ASP A O 1
ATOM 4147 N N . GLY A 1 280 ? 4.606 -6.478 15.861 1.00 68.12 280 GLY A N 1
ATOM 4148 C CA . GLY A 1 280 ? 3.677 -6.822 15.073 1.00 56.38 280 GLY A CA 1
ATOM 4149 C C . GLY A 1 280 ? 2.782 -6.064 14.213 1.00 54.23 280 GLY A C 1
ATOM 4150 O O . GLY A 1 280 ? 3.239 -6.132 12.784 1.00 69.30 280 GLY A O 1
ATOM 4154 N N . SER A 1 281 ? 1.761 -5.426 14.516 1.00 47.30 281 SER A N 1
ATOM 4155 C CA . SER A 1 281 ? 1.117 -4.615 13.572 1.00 40.93 281 SER A CA 1
ATOM 4156 C C . SER A 1 281 ? 0.706 -3.352 14.368 1.00 31.47 281 SER A C 1
ATOM 4157 O O . SER A 1 281 ? -0.498 -3.020 14.167 1.00 44.59 281 SER A O 1
ATOM 4165 N N . THR A 1 282 ? 1.583 -2.621 14.947 1.00 25.37 282 THR A N 1
ATOM 4166 C CA . THR A 1 282 ? 1.456 -1.205 15.409 1.00 18.24 282 THR A CA 1
ATOM 4167 C C . THR A 1 282 ? 2.610 -0.381 14.797 1.00 15.17 282 THR A C 1
ATOM 4168 O O . THR A 1 282 ? 3.541 -0.936 14.225 1.00 17.00 282 THR A O 1
ATOM 4179 N N . CYS A 1 283 ? 2.506 0.908 15.047 1.00 14.10 283 CYS A N 1
ATOM 4180 C CA . CYS A 1 283 ? 3.556 1.904 14.696 1.00 12.35 283 CYS A CA 1
ATOM 4181 C C . CYS A 1 283 ? 4.036 2.587 16.002 1.00 11.54 283 CYS A C 1
ATOM 4182 O O . CYS A 1 283 ? 3.230 2.872 16.901 1.00 12.76 283 CYS A O 1
ATOM 4189 N N . LEU A 1 284 ? 5.342 2.881 16.050 1.00 12.10 284 LEU A N 1
ATOM 4190 C CA . LEU A 1 284 ? 5.962 3.574 17.158 1.00 10.95 284 LEU A CA 1
ATOM 4191 C C . LEU A 1 284 ? 5.765 5.096 16.988 1.00 10.26 284 LEU A C 1
ATOM 4192 O O . LEU A 1 284 ? 5.986 5.661 15.918 1.00 10.69 284 LEU A O 1
ATOM 4208 N N . GLY A 1 285 ? 5.428 5.765 18.094 1.00 9.96 285 GLY A N 1
ATOM 4209 C CA . GLY A 1 285 ? 5.332 7.206 18.086 1.00 9.65 285 GLY A CA 1
ATOM 4210 C C . GLY A 1 285 ? 6.663 7.895 18.070 1.00 9.11 285 GLY A C 1
ATOM 4211 O O . GLY A 1 285 ? 7.648 7.495 18.696 1.00 9.76 285 GLY A O 1
ATOM 4215 N N . GLY A 1 286 ? 6.692 9.063 17.365 1.00 9.35 286 GLY A N 1
ATOM 4216 C CA . GLY A 1 286 ? 7.911 9.839 17.294 1.00 9.27 286 GLY A CA 1
ATOM 4217 C C . GLY A 1 286 ? 8.211 10.696 18.525 1.00 8.96 286 GLY A C 1
ATOM 4218 O O . GLY A 1 286 ? 9.328 11.198 18.646 1.00 9.95 286 GLY A O 1
ATOM 4222 N N . ILE A 1 287 ? 7.208 10.883 19.393 1.00 9.17 287 ILE A N 1
ATOM 4223 C CA . ILE A 1 287 ? 7.357 11.542 20.698 1.00 9.08 287 ILE A CA 1
ATOM 4224 C C . ILE A 1 287 ? 7.480 10.454 21.776 1.00 9.27 287 ILE A C 1
ATOM 4225 O O . ILE A 1 287 ? 6.609 9.541 21.839 1.00 9.84 287 ILE A O 1
ATOM 4241 N N . GLN A 1 288 ? 8.510 10.520 22.601 1.00 9.43 288 GLN A N 1
ATOM 4242 C CA . GLN A 1 288 ? 8.671 9.560 23.718 1.00 9.61 288 GLN A CA 1
ATOM 4243 C C . GLN A 1 288 ? 9.309 10.297 24.919 1.00 9.81 288 GLN A C 1
ATOM 4244 O O . GLN A 1 288 ? 9.707 11.465 24.818 1.00 10.16 288 GLN A O 1
ATOM 4258 N N . SER A 1 289 ? 9.380 9.598 26.064 1.00 10.54 289 SER A N 1
ATOM 4259 C CA . SER A 1 289 ? 9.924 10.174 27.312 1.00 10.94 289 SER A CA 1
ATOM 4260 C C . SER A 1 289 ? 11.396 10.485 27.192 1.00 10.30 289 SER A C 1
ATOM 4261 O O . SER A 1 289 ? 12.207 9.749 26.635 1.00 10.51 289 SER A O 1
ATOM 4269 N N . ASN A 1 290 ? 11.789 11.575 27.901 1.00 10.43 290 ASN A N 1
ATOM 4270 C CA . ASN A 1 290 ? 13.140 11.981 28.150 1.00 9.88 290 ASN A CA 1
ATOM 4271 C C . ASN A 1 290 ? 13.777 11.366 29.448 1.00 10.11 290 ASN A C 1
ATOM 4272 O O . ASN A 1 290 ? 14.853 11.793 29.844 1.00 10.56 290 ASN A O 1
ATOM 4283 N N . SER A 1 291 ? 13.210 10.371 30.037 1.00 11.53 291 SER A N 1
ATOM 4284 C CA . SER A 1 291 ? 13.692 9.618 31.188 1.00 11.69 291 SER A CA 1
ATOM 4285 C C . SER A 1 291 ? 13.839 10.503 32.437 1.00 11.60 291 SER A C 1
ATOM 4286 O O . SER A 1 291 ? 14.557 10.132 33.376 1.00 12.59 291 SER A O 1
ATOM 4294 N N . GLY A 1 292 ? 13.169 11.640 32.466 1.00 12.30 292 GLY A N 1
ATOM 4295 C CA . GLY A 1 292 ? 13.132 12.506 33.673 1.00 13.14 292 GLY A CA 1
ATOM 4296 C C . GLY A 1 292 ? 14.330 13.406 33.814 1.00 12.13 292 GLY A C 1
ATOM 4297 O O . GLY A 1 292 ? 14.557 13.960 34.908 1.00 14.32 292 GLY A O 1
ATOM 4301 N N . ILE A 1 293 ? 15.100 13.660 32.742 1.00 11.46 293 ILE A N 1
ATOM 4302 C CA . ILE A 1 293 ? 16.351 14.454 32.827 1.00 12.54 293 ILE A CA 1
ATOM 4303 C C . ILE A 1 293 ? 16.163 15.948 32.961 1.00 13.28 293 ILE A C 1
ATOM 4304 O O . ILE A 1 293 ? 17.106 16.689 33.250 1.00 16.40 293 ILE A O 1
ATOM 4320 N N . GLY A 1 294 ? 14.945 16.454 32.783 1.00 13.78 294 GLY A N 1
ATOM 4321 C CA . GLY A 1 294 ? 14.703 17.888 33.051 1.00 15.28 294 GLY A CA 1
ATOM 4322 C C . GLY A 1 294 ? 14.932 18.850 31.884 1.00 11.96 294 GLY A C 1
ATOM 4323 O O . GLY A 1 294 ? 14.856 20.071 32.087 1.00 11.88 294 GLY A O 1
ATOM 4327 N N . PHE A 1 295 ? 15.125 18.340 30.666 1.00 10.66 295 PHE A N 1
ATOM 4328 C CA . PHE A 1 295 ? 15.199 19.140 29.452 1.00 9.80 295 PHE A CA 1
ATOM 4329 C C . PHE A 1 295 ? 14.827 18.194 28.294 1.00 9.47 295 PHE A C 1
ATOM 4330 O O . PHE A 1 295 ? 14.839 16.946 28.465 1.00 9.92 295 PHE A O 1
ATOM 4347 N N . SER A 1 296 ? 14.488 18.781 27.157 1.00 9.03 296 SER A N 1
ATOM 4348 C CA . SER A 1 296 ? 13.989 17.997 26.011 1.00 8.90 296 SER A CA 1
ATOM 4349 C C . SER A 1 296 ? 15.049 17.831 24.942 1.00 8.39 296 SER A C 1
ATOM 4350 O O . SER A 1 296 ? 16.044 18.567 24.853 1.00 9.32 296 SER A O 1
ATOM 4358 N N . ILE A 1 297 ? 14.822 16.777 24.115 1.00 8.15 297 ILE A N 1
ATOM 4359 C CA . ILE A 1 297 ? 15.785 16.414 23.076 1.00 8.20 297 ILE A CA 1
ATOM 4360 C C . ILE A 1 297 ? 15.097 16.539 21.726 1.00 8.07 297 ILE A C 1
ATOM 4361 O O . ILE A 1 297 ? 14.202 15.743 21.368 1.00 8.51 297 ILE A O 1
ATOM 4377 N N . PHE A 1 298 ? 15.479 17.591 20.984 1.00 8.34 298 PHE A N 1
ATOM 4378 C CA . PHE A 1 298 ? 14.915 17.891 19.662 1.00 8.44 298 PHE A CA 1
ATOM 4379 C C . PHE A 1 298 ? 15.718 17.074 18.639 1.00 8.14 298 PHE A C 1
ATOM 4380 O O . PHE A 1 298 ? 16.665 17.560 17.996 1.00 8.82 298 PHE A O 1
ATOM 4397 N N . GLY A 1 299 ? 15.336 15.788 18.546 1.00 8.31 299 GLY A N 1
ATOM 4398 C CA . GLY A 1 299 ? 15.980 14.826 17.662 1.00 8.16 299 GLY A CA 1
ATOM 4399 C C . GLY A 1 299 ? 15.329 14.817 16.279 1.00 8.29 299 GLY A C 1
ATOM 4400 O O . GLY A 1 299 ? 14.644 15.760 15.839 1.00 8.43 299 GLY A O 1
ATOM 4404 N N . ASP A 1 300 ? 15.612 13.711 15.531 1.00 8.08 300 ASP A N 1
ATOM 4405 C CA . ASP A 1 300 ? 15.369 13.732 14.091 1.00 8.35 300 ASP A CA 1
ATOM 4406 C C . ASP A 1 300 ? 13.898 13.911 13.744 1.00 8.27 300 ASP A C 1
ATOM 4407 O O . ASP A 1 300 ? 13.574 14.560 12.711 1.00 8.92 300 ASP A O 1
ATOM 4416 N N . ILE A 1 301 ? 12.965 13.360 14.537 1.00 8.28 301 ILE A N 1
ATOM 4417 C CA . ILE A 1 301 ? 11.533 13.567 14.275 1.00 9.02 301 ILE A CA 1
ATOM 4418 C C . ILE A 1 301 ? 11.188 15.038 14.131 1.00 8.62 301 ILE A C 1
ATOM 4419 O O . ILE A 1 301 ? 10.437 15.451 13.248 1.00 9.48 301 ILE A O 1
ATOM 4435 N N . PHE A 1 302 ? 11.717 15.870 15.091 1.00 8.57 302 PHE A N 1
ATOM 4436 C CA . PHE A 1 302 ? 11.512 17.311 15.017 1.00 8.52 302 PHE A CA 1
ATOM 4437 C C . PHE A 1 302 ? 12.280 17.949 13.830 1.00 8.35 302 PHE A C 1
ATOM 4438 O O . PHE A 1 302 ? 11.748 18.800 13.090 1.00 8.97 302 PHE A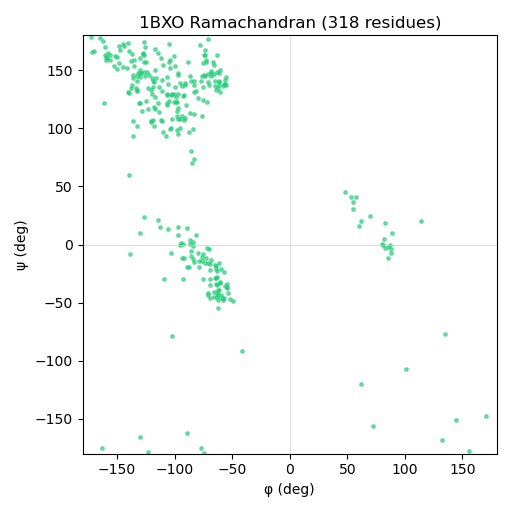 O 1
ATOM 4455 N N . LEU A 1 303 ? 13.545 17.560 13.700 1.00 8.59 303 LEU A N 1
ATOM 4456 C CA . LEU A 1 303 ? 14.418 18.219 12.708 1.00 9.26 303 LEU A CA 1
ATOM 4457 C C . LEU A 1 303 ? 13.906 17.986 11.271 1.00 8.91 303 LEU A C 1
ATOM 4458 O O . LEU A 1 303 ? 14.125 18.858 10.413 1.00 10.06 303 LEU A O 1
ATOM 4474 N N . LYS A 1 304 ? 13.210 16.885 11.003 1.00 9.23 304 LYS A N 1
ATOM 4475 C CA . LYS A 1 304 ? 12.635 16.646 9.668 1.00 9.87 304 LYS A CA 1
ATOM 4476 C C . LYS A 1 304 ? 11.607 17.700 9.255 1.00 9.76 304 LYS A C 1
ATOM 4477 O O . LYS A 1 304 ? 11.264 17.779 8.059 1.00 11.64 304 LYS A O 1
ATOM 4496 N N . SER A 1 305 ? 11.090 18.493 10.189 1.00 8.90 305 SER A N 1
ATOM 4497 C CA . SER A 1 305 ? 10.139 19.542 9.850 1.00 9.07 305 SER A CA 1
ATOM 4498 C C . SER A 1 305 ? 10.797 20.906 9.569 1.00 9.12 305 SER A C 1
ATOM 4499 O O . SER A 1 305 ? 10.092 21.818 9.059 1.00 9.75 305 SER A O 1
ATOM 4507 N N . GLN A 1 306 ? 12.080 21.081 9.885 1.00 8.84 306 GLN A N 1
ATOM 4508 C CA . GLN A 1 306 ? 12.746 22.387 9.872 1.00 8.92 306 GLN A CA 1
ATOM 4509 C C . GLN A 1 306 ? 13.996 22.376 9.048 1.00 8.72 306 GLN A C 1
ATOM 4510 O O . GLN A 1 306 ? 14.675 21.344 8.905 1.00 10.34 306 GLN A O 1
ATOM 4524 N N . TYR A 1 307 ? 14.433 23.560 8.575 1.00 8.82 307 TYR A N 1
ATOM 4525 C CA . TYR A 1 307 ? 15.819 23.831 8.246 1.00 8.44 307 TYR A CA 1
ATOM 4526 C C . TYR A 1 307 ? 16.408 24.536 9.495 1.00 8.74 307 TYR A C 1
ATOM 4527 O O . TYR A 1 307 ? 15.787 25.485 9.984 1.00 9.51 307 TYR A O 1
ATOM 4545 N N . VAL A 1 308 ? 17.541 24.060 9.972 1.00 8.48 308 VAL A N 1
ATOM 4546 C CA . VAL A 1 308 ? 18.148 24.583 11.227 1.00 8.60 308 VAL A CA 1
ATOM 4547 C C . VAL A 1 308 ? 19.560 25.041 10.969 1.00 8.52 308 VAL A C 1
ATOM 4548 O O . VAL A 1 308 ? 20.407 24.271 10.498 1.00 9.17 308 VAL A O 1
ATOM 4561 N N . VAL A 1 309 ? 19.809 26.323 11.293 1.00 8.77 309 VAL A N 1
ATOM 4562 C CA . VAL A 1 309 ? 21.139 26.958 11.197 1.00 8.85 309 VAL A CA 1
ATOM 4563 C C . VAL A 1 309 ? 21.805 26.970 12.556 1.00 8.79 309 VAL A C 1
ATOM 4564 O O . VAL A 1 309 ? 21.239 27.518 13.529 1.00 9.61 309 VAL A O 1
ATOM 4577 N N . PHE A 1 310 ? 22.993 26.371 12.642 1.00 8.64 310 PHE A N 1
ATOM 4578 C CA . PHE A 1 310 ? 23.820 26.285 13.874 1.00 8.63 310 PHE A CA 1
ATOM 4579 C C . PHE A 1 310 ? 24.957 27.316 13.678 1.00 8.86 310 PHE A C 1
ATOM 4580 O O . PHE A 1 310 ? 25.934 27.089 12.960 1.00 9.54 310 PHE A O 1
ATOM 4597 N N . ASP A 1 311 ? 24.759 28.492 14.297 1.00 9.63 311 ASP A N 1
ATOM 4598 C CA . ASP A 1 311 ? 25.642 29.645 14.074 1.00 9.81 311 ASP A CA 1
ATOM 4599 C C . ASP A 1 311 ? 26.524 29.864 15.312 1.00 10.05 311 ASP A C 1
ATOM 4600 O O . ASP A 1 311 ? 26.052 30.145 16.423 1.00 10.47 311 ASP A O 1
ATOM 4609 N N . SER A 1 312 ? 27.850 29.776 15.096 1.00 10.17 312 SER A N 1
ATOM 4610 C CA . SER A 1 312 ? 28.784 30.012 16.194 1.00 11.33 312 SER A CA 1
ATOM 4611 C C . SER A 1 312 ? 28.799 31.504 16.648 1.00 11.37 312 SER A C 1
ATOM 4612 O O . SER A 1 312 ? 29.265 31.767 17.753 1.00 13.25 312 SER A O 1
ATOM 4620 N N . ASP A 1 313 ? 28.380 32.412 15.788 1.00 11.98 313 ASP A N 1
ATOM 4621 C CA . ASP A 1 313 ? 28.281 33.830 16.178 1.00 13.63 313 ASP A CA 1
ATOM 4622 C C . ASP A 1 313 ? 27.028 34.009 17.050 1.00 13.66 313 ASP A C 1
ATOM 4623 O O . ASP A 1 313 ? 25.888 33.845 16.583 1.00 16.57 313 ASP A O 1
ATOM 4638 N N . GLY A 1 314 ? 27.236 34.284 18.357 1.00 13.62 314 GLY A N 1
ATOM 4639 C CA . GLY A 1 314 ? 26.183 34.381 19.311 1.00 13.99 314 GLY A CA 1
ATOM 4640 C C . GLY A 1 314 ? 26.571 33.640 20.547 1.00 14.02 314 GLY A C 1
ATOM 4641 O O . GLY A 1 314 ? 27.000 34.269 21.556 1.00 18.33 314 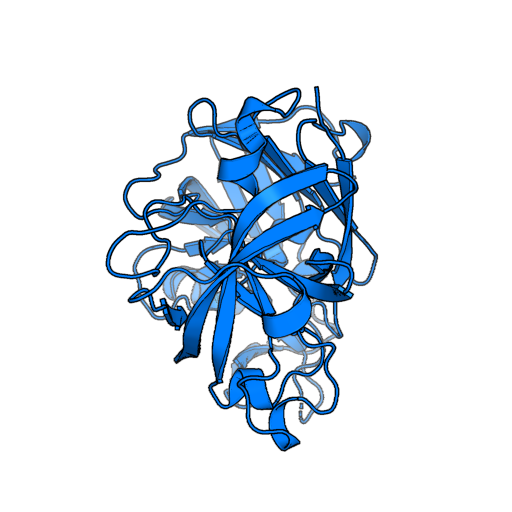GLY A O 1
ATOM 4645 N N . PRO A 1 315 ? 26.495 32.305 20.562 1.00 12.11 315 PRO A N 1
ATOM 4646 C CA . PRO A 1 315 ? 25.963 31.459 19.457 1.00 10.98 315 PRO A CA 1
ATOM 4647 C C . PRO A 1 315 ? 24.431 31.557 19.383 1.00 10.25 315 PRO A C 1
ATOM 4648 O O . PRO A 1 315 ? 23.760 32.025 20.330 1.00 10.58 315 PRO A O 1
ATOM 4659 N N . GLN A 1 316 ? 23.889 31.049 18.279 1.00 10.20 316 GLN A N 1
ATOM 4660 C CA . GLN A 1 316 ? 22.450 31.133 18.031 1.00 10.13 316 GLN A CA 1
ATOM 4661 C C . GLN A 1 316 ? 22.028 30.006 17.075 1.00 9.48 316 GLN A C 1
ATOM 4662 O O . GLN A 1 316 ? 22.842 29.452 16.355 1.00 10.28 316 GLN A O 1
ATOM 4676 N N . LEU A 1 317 ? 20.726 29.701 17.124 1.00 9.39 317 LEU A N 1
ATOM 4677 C CA . LEU A 1 317 ? 20.080 28.738 16.202 1.00 9.12 31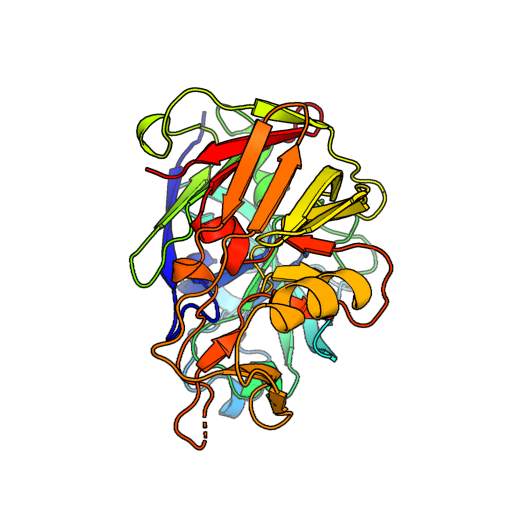7 LEU A CA 1
ATOM 4678 C C . LEU A 1 317 ? 19.005 29.487 15.414 1.00 9.23 317 LEU A C 1
ATOM 4679 O O . LEU A 1 317 ? 18.234 30.282 15.969 1.00 10.44 317 LEU A O 1
ATOM 4695 N N . GLY A 1 318 ? 18.976 29.218 14.100 1.00 9.39 318 GLY A N 1
ATOM 4696 C CA . GLY A 1 318 ? 17.916 29.750 13.211 1.00 9.54 318 GLY A CA 1
ATOM 4697 C C . GLY A 1 318 ? 17.003 28.624 12.737 1.00 9.51 318 GLY A C 1
ATOM 4698 O O . GLY A 1 318 ? 17.507 27.525 12.391 1.00 10.18 318 GLY A O 1
ATOM 4702 N N . PHE A 1 319 ? 15.717 28.915 12.650 1.00 9.34 319 PHE A N 1
ATOM 4703 C CA . PHE A 1 319 ? 14.702 27.937 12.257 1.00 9.26 319 PHE A CA 1
ATOM 4704 C C . PHE A 1 319 ? 13.769 28.487 11.208 1.00 9.23 319 PHE A C 1
ATOM 4705 O O . PHE A 1 319 ? 13.346 29.675 11.282 1.00 9.89 319 PHE A O 1
ATOM 4722 N N . ALA A 1 320 ? 13.322 27.629 10.276 1.00 9.41 320 ALA A N 1
ATOM 4723 C CA . ALA A 1 320 ? 12.211 27.926 9.366 1.00 9.47 320 ALA A CA 1
ATOM 4724 C C . ALA A 1 320 ? 11.657 26.601 8.845 1.00 9.23 320 ALA A C 1
ATOM 4725 O O . ALA A 1 320 ? 12.360 25.574 8.870 1.00 9.63 320 ALA A O 1
ATOM 4732 N N . PRO A 1 321 ? 10.418 26.591 8.332 1.00 9.49 321 PRO A N 1
ATOM 4733 C CA . PRO A 1 321 ? 9.833 25.326 7.854 1.00 9.88 321 PRO A CA 1
ATOM 4734 C C . PRO A 1 321 ? 10.611 24.790 6.646 1.00 9.24 321 PRO A C 1
ATOM 4735 O O . PRO A 1 321 ? 10.916 25.549 5.724 1.00 10.21 321 PRO A O 1
ATOM 4746 N N . GLN A 1 322 ? 10.882 23.493 6.621 1.00 9.86 322 GLN A N 1
ATOM 4747 C CA . GLN A 1 322 ? 11.680 22.933 5.549 1.00 10.96 322 GLN A CA 1
ATOM 4748 C C . GLN A 1 322 ? 10.938 22.970 4.217 1.00 12.12 322 GLN A C 1
ATOM 4749 O O . GLN A 1 322 ? 9.728 22.718 4.167 1.00 13.39 322 GLN A O 1
ATOM 4763 N N A ALA A 1 323 ? 11.739 23.170 3.166 0.64 12.49 323 ALA A N 1
ATOM 4764 N N B ALA A 1 323 ? 11.490 23.352 3.116 0.36 14.69 323 ALA A N 1
ATOM 4765 C CA A ALA A 1 323 ? 11.311 23.167 1.750 0.64 14.84 323 ALA A CA 1
ATOM 4766 C CA B ALA A 1 323 ? 10.743 23.481 1.839 0.36 13.68 323 ALA A CA 1
ATOM 4767 C C A ALA A 1 323 ? 12.345 22.525 0.847 0.64 16.83 323 ALA A C 1
ATOM 4768 C C B ALA A 1 323 ? 10.621 22.134 1.252 0.36 19.07 323 ALA A C 1
ATOM 4769 O O A ALA A 1 323 ? 13.525 22.084 1.293 0.64 18.82 323 ALA A O 1
ATOM 4770 O O B ALA A 1 323 ? 11.330 21.193 1.478 0.36 32.79 323 ALA A O 1
#

Solvent-accessible surface area: 12916 Å² total; per-residue (Å²): 126,29,59,11,74,4,68,0,72,20,23,86,53,0,89,31,6,17,0,67,1,45,1,22,68,56,70,1,68,0,13,2,8,1,17,9,2,0,5,0,0,1,0,60,60,6,69,83,96,49,39,82,60,31,48,32,2,62,5,109,76,62,16,152,121,48,94,70,45,72,4,78,16,87,40,92,100,60,5,44,4,31,6,34,2,27,31,14,39,0,40,0,26,70,7,57,1,141,52,3,7,0,2,0,0,75,122,12,27,62,82,13,91,146,23,84,76,3,8,0,11,0,1,1,3,33,18,88,58,12,32,2,101,95,117,63,40,69,4,0,7,35,50,5,61,114,59,10,65,86,36,4,0,0,2,0,0,40,74,125,96,84,3,18,1,1,0,0,62,51,36,74,83,47,24,72,67,98,32,39,75,12,56,18,84,65,88,134,0,51,4,21,2,97,6,106,44,20,56,0,24,92,84,76,22,130,33,45,35,0,11,1,12,3,38,34,31,24,0,38,0,58,83,83,8,5,62,44,0,9,92,55,7,98,70,14,124,118,39,114,118,19,51,6,54,11,4,91,66,106,34,149,22,27,74,1,14,2,32,1,61,77,31,85,0,54,0,54,5,94,31,0,40,29,9,97,14,69,139,59,101,39,7,15,0,0,0,10,48,5,103,61,90,65,60,4,14,0,0,1,0,1,2,16,12,1,0,0,0,0,14,30,95,74,26,52,0,0,0,0,55,39,71

InterPro domains:
  IPR001461 Aspartic peptidase A1 [PR00792] (21-41)
  IPR001461 Aspartic peptidase A1 [PR00792] (163-176)
  IPR001461 Aspartic peptidase A1 [PR00792] (210-221)
  IPR001461 Aspartic peptidase A1 [PR00792] (296-311)
  IPR001461 Aspartic peptidase A1 [PTHR47966] (11-320)
  IPR001969 Aspartic peptidase, active site [PS00141] (30-41)
  IPR001969 Aspartic peptidase, active site [PS00141] (210-221)
  IPR021109 Aspartic peptidase domain superfamily [G3DSA:2.40.70.10] (6-170)
  IPR021109 Aspartic peptidase domain superfamily [G3DSA:2.40.70.10] (171-322)
  IPR021109 Aspartic peptidase domain superfamily [SSF50630] (9-321)
  IPR033121 Peptidase family A1 domain [PF00026] (16-321)
  IPR033121 Peptidase family A1 domain [PS51767] (17-320)
  IPR034163 Aspergillopepsin-like catalytic domain [cd06097] (17-321)

Sequence (323 aa):
AAAASGVATNTPTANDEEYITPVTIGGTTLNLNFDTGSADLWVFSTELPASQQSGHSVYNPSATGKELSGYTWSISYGDGSSASGNVFTDSVTVGGVTAHGQAVQAAQQISAQFQQDTNNDGLLGLAFSSINTVQPQSQTTFFDTVKSSLAQPLFAVALKHQQPGVYDFGFIDSSKYTGSLTYTGVDNSQGFWSFNVDSYTAGSQSGDGFSGIADTGTTLLLLDDSVVSQYYSQVSGAQQDSNAGGYVFDCSTNLPDFSVSISGYTATVPGSLINYGPSGDGSTCLGGIQSNSGIGFSIFGDIFLKSQYVVFDSDGPQLGFAPQAA

Foldseek 3Di:
DQKFKWKWFADVLSQFIWTWKAWQRWIWTATEKLFAWAAEFEAPLEPPLLCPLGGHHYCVNFWAFPPPKKFKDADPVGWIWIAGWTFTWMAGRNQIQHRAIYHYTNDTDPVSSPDSPGGYHQYNFAQVRAGMPPDTGGGPLVRCQVSHCASWWKWADAGRDMIIIIGRDDDPLFFPDDKDKFFADCVVRFRKGKFQKKDQFPDIGGIAMEGAIQNGRAKADAPVSVCVNCVPWPPWDFDVLQPGTKAALVTLGGKMWTHGNNDIQIQHRVLQQSQQRPPDGITHGRYGHPPPPRHIYCYDSSSNQWIWMQHPVSRMIIIGGTD

CATH classification: 2.40.70.10 (+1 more: 2.40.70.10)

Radius of gyration: 19.51 Å; Cα contacts (8 Å, |Δi|>4): 883; chains: 1; bounding box: 58×44×35 Å

Nearest PDB structures (foldseek):
  1apu-assembly1_E  TM=1.000E+00  e=3.918E-70  Penicillium janthinellum
  1ize-assembly1_A  TM=9.749E-01  e=1.425E-52  Aspergillus oryzae
  8cik-assembly1_A  TM=8.890E-01  e=3.245E-29  Cervus canadensis sibiricus
  1qs8-assembly2_B  TM=8.795E-01  e=1.686E-24  Plasmodium vivax
  5i70-assembly1_B  TM=8.486E-01  e=3.065E-22  Plasmodium falciparum 7G8

Organism: Penicillium janthinellum (NCBI:txid5079)

GO terms:
  GO:0004190 aspartic-type endopeptidase activity (F, EXP)

B-factor: mean 17.88, std 11.95, range [8.07, 105.64]

Secondary structure (DSSP, 8-state):
-B-EEEEEEE-GGGS-EEEEEEETTEEEEEEEETT---EEE-BTTS-HHHHTTS--B-HHHH-EEEEEEEEEEE-TTS-EEEEEEEEEEEEETTEEEEEEEEEEEEEE-HHHHT-TT-SEEEE-S-GGG---BSS----HHHHHGGGBSSSEEEEE--SSS-EEEEESS--GGGBSS--EEEE-B-TTSS-EEEEEEEEETTEEEEEEEEEE-TT-SSEEE-HHHHHHHHTTSTT-EEETTTTEEEE-TT--PPPEEEEETTEEEEE-HHHHEEEE-SSSS-EEESEEE-TT-SSEEE-HHHHTTEEEEEETTTTEEEEEEB-